Protein AF-A0A8K0IJL5-F1 (afdb_monomer)

Secondary structure (DSSP, 8-state):
-HHHHHHHHHHHHHHHHHHHHHHHHHHHHHHHHHHHHHHHHSSPPPHHHHHHHHHH---HHHHHTGGGTS-HHHHHHHHHHHHHHHHHHHHHHHHHHHHHHHHHHHHHHHHTS----S-HHHHHHHHHHHHHHHHHHHHHHHHHHHHHHHHHHHHHHHHHHHHHHHHHHHHHHHHHHHHHHSS-----------------

InterPro domains:
  IPR000727 Target SNARE coiled-coil homology domain [PF05739] (116-166)
  IPR000727 Target SNARE coiled-coil homology domain [PS50192] (79-141)
  IPR000727 Target SNARE coiled-coil homology domain [SM00397] (74-141)
  IPR006011 Syntaxin, N-terminal domain [PF00804] (2-67)
  IPR010989 SNARE [SSF47661] (4-134)
  IPR045242 Syntaxin [PTHR19957] (6-164)

Mean predicted aligned error: 18.74 Å

Structure (mmCIF, N/CA/C/O backbone):
data_AF-A0A8K0IJL5-F1
#
_entry.id   AF-A0A8K0IJL5-F1
#
loop_
_atom_site.group_PDB
_atom_site.id
_atom_site.type_symbol
_atom_site.label_atom_id
_atom_site.label_alt_id
_atom_site.label_comp_id
_atom_site.label_asym_id
_atom_site.label_entity_id
_atom_site.label_seq_id
_atom_site.pdbx_PDB_ins_code
_atom_site.Cartn_x
_atom_site.Cartn_y
_atom_site.Cartn_z
_atom_site.occupancy
_atom_site.B_iso_or_equiv
_atom_site.auth_seq_id
_atom_site.auth_comp_id
_atom_site.auth_asym_id
_atom_site.auth_atom_id
_atom_site.pdbx_PDB_model_num
ATOM 1 N N . MET A 1 1 ? 4.686 -2.066 -27.984 1.00 53.41 1 MET A N 1
ATOM 2 C CA . MET A 1 1 ? 4.731 -3.192 -27.023 1.00 53.41 1 MET A CA 1
ATOM 3 C C . MET A 1 1 ? 5.593 -2.875 -25.797 1.00 53.41 1 MET A C 1
ATOM 5 O O . MET A 1 1 ? 5.196 -3.249 -24.709 1.00 53.41 1 MET A O 1
ATOM 9 N N . ALA A 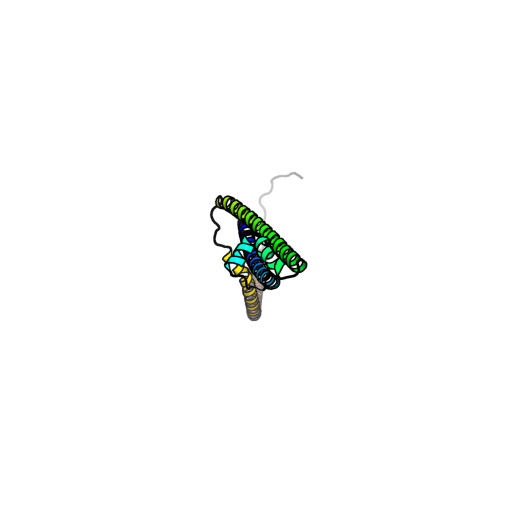1 2 ? 6.671 -2.084 -25.909 1.00 56.62 2 ALA A N 1
ATOM 10 C CA . ALA A 1 2 ? 7.450 -1.631 -24.741 1.00 56.62 2 ALA A CA 1
ATOM 11 C C . ALA A 1 2 ? 6.663 -0.759 -23.728 1.00 56.62 2 ALA A C 1
ATOM 13 O O . ALA A 1 2 ? 6.835 -0.903 -22.521 1.00 56.62 2 ALA A O 1
ATOM 14 N N . MET A 1 3 ? 5.748 0.100 -24.203 1.00 56.50 3 MET A N 1
ATOM 15 C CA . MET A 1 3 ? 4.944 0.991 -23.342 1.00 56.50 3 MET A CA 1
ATOM 16 C C . MET A 1 3 ? 4.083 0.233 -22.310 1.00 56.50 3 MET A C 1
ATOM 18 O O . MET A 1 3 ? 3.957 0.676 -21.174 1.00 56.50 3 MET A O 1
ATOM 22 N N . THR A 1 4 ? 3.515 -0.927 -22.665 1.00 71.38 4 THR A N 1
ATOM 23 C CA . THR A 1 4 ? 2.626 -1.698 -21.772 1.00 71.38 4 THR A CA 1
ATOM 24 C C . THR A 1 4 ? 3.394 -2.443 -20.677 1.00 71.38 4 THR A C 1
ATOM 26 O O . THR A 1 4 ? 2.886 -2.598 -19.570 1.00 71.38 4 THR A O 1
ATOM 29 N N . LEU A 1 5 ? 4.638 -2.850 -20.947 1.00 72.62 5 LEU A N 1
ATOM 30 C CA . LEU A 1 5 ? 5.507 -3.533 -19.980 1.00 72.62 5 LEU A CA 1
ATOM 31 C C . LEU A 1 5 ? 6.081 -2.575 -18.930 1.00 72.62 5 LEU A C 1
ATOM 33 O O . LEU A 1 5 ? 6.117 -2.906 -17.741 1.00 72.62 5 LEU A O 1
ATOM 37 N N . ALA A 1 6 ? 6.467 -1.366 -19.349 1.00 77.44 6 ALA A N 1
ATOM 38 C CA . ALA A 1 6 ? 6.895 -0.312 -18.430 1.00 77.44 6 ALA A CA 1
ATOM 39 C C . ALA A 1 6 ? 5.768 0.056 -17.448 1.00 77.44 6 ALA A C 1
ATOM 41 O O . ALA A 1 6 ? 5.995 0.127 -16.240 1.00 77.44 6 ALA A O 1
ATOM 42 N N . LEU A 1 7 ? 4.537 0.197 -17.955 1.00 79.38 7 LEU A N 1
ATOM 43 C CA . LEU A 1 7 ? 3.348 0.444 -17.135 1.00 79.38 7 LEU A CA 1
ATOM 44 C C . LEU A 1 7 ? 3.048 -0.718 -16.179 1.00 79.38 7 LEU A C 1
ATOM 46 O O . LEU A 1 7 ? 2.824 -0.469 -14.999 1.00 79.38 7 LEU A O 1
ATOM 50 N N . LYS A 1 8 ? 3.117 -1.977 -16.640 1.00 79.12 8 LYS A N 1
ATOM 51 C CA . LYS A 1 8 ? 2.931 -3.168 -15.786 1.00 79.12 8 LYS A CA 1
ATOM 52 C C . LYS A 1 8 ? 3.930 -3.200 -14.629 1.00 79.12 8 LYS A C 1
ATOM 54 O O . LYS A 1 8 ? 3.562 -3.492 -13.495 1.00 79.12 8 LYS A O 1
ATOM 59 N N . THR A 1 9 ? 5.190 -2.878 -14.906 1.00 79.62 9 THR A N 1
ATOM 60 C CA . THR A 1 9 ? 6.250 -2.895 -13.889 1.00 79.62 9 THR A CA 1
ATOM 61 C C . THR A 1 9 ? 6.079 -1.768 -12.884 1.00 79.62 9 THR A C 1
ATOM 63 O O . THR A 1 9 ? 6.191 -2.002 -11.685 1.00 79.62 9 THR A O 1
ATOM 66 N N . LYS A 1 10 ? 5.718 -0.568 -13.352 1.00 84.75 10 LYS A N 1
ATOM 67 C CA . LYS A 1 10 ? 5.382 0.552 -12.469 1.00 84.75 10 LYS A CA 1
ATOM 68 C C . LYS A 1 10 ? 4.155 0.250 -11.616 1.00 84.75 10 LYS A C 1
ATOM 70 O O . LYS A 1 10 ? 4.188 0.500 -10.419 1.00 84.75 10 LYS A O 1
ATOM 75 N N . LEU A 1 11 ? 3.108 -0.342 -12.186 1.00 84.62 11 LEU A N 1
ATOM 76 C CA . LEU A 1 11 ? 1.932 -0.771 -11.430 1.00 84.62 11 LEU A CA 1
ATOM 77 C C . LEU A 1 11 ? 2.303 -1.810 -10.362 1.00 84.62 11 LEU A C 1
ATOM 79 O O . LEU A 1 11 ? 1.905 -1.656 -9.212 1.00 84.62 11 LEU A O 1
ATOM 83 N N . LYS A 1 12 ? 3.127 -2.810 -10.707 1.00 83.19 12 LYS A N 1
ATOM 84 C CA . LYS A 1 12 ? 3.645 -3.808 -9.757 1.00 83.19 12 LYS A CA 1
ATOM 85 C C . LYS A 1 12 ? 4.430 -3.160 -8.612 1.00 83.19 12 LYS A C 1
ATOM 87 O O . LYS A 1 12 ? 4.225 -3.513 -7.456 1.00 83.19 12 LYS A O 1
ATOM 92 N N . GLU A 1 13 ? 5.301 -2.204 -8.922 1.00 84.56 13 GLU A N 1
ATOM 93 C CA . GLU A 1 13 ? 6.076 -1.450 -7.930 1.00 84.56 13 GLU A CA 1
ATOM 94 C C . GLU A 1 13 ? 5.154 -0.677 -6.972 1.00 84.56 13 GLU A C 1
ATOM 96 O O . GLU A 1 13 ? 5.313 -0.760 -5.755 1.00 84.56 13 GLU A O 1
ATOM 101 N N . ARG A 1 14 ? 4.136 0.017 -7.501 1.00 86.12 14 ARG A N 1
ATOM 102 C CA . ARG A 1 14 ? 3.160 0.759 -6.683 1.00 86.12 14 ARG A CA 1
ATOM 103 C C . ARG A 1 14 ? 2.291 -0.163 -5.835 1.00 86.12 14 ARG A C 1
ATOM 105 O O . ARG A 1 14 ? 2.028 0.161 -4.682 1.00 86.12 14 ARG A O 1
ATOM 112 N N . MET A 1 15 ? 1.905 -1.318 -6.369 1.00 85.25 15 MET A N 1
ATOM 113 C CA . MET A 1 15 ? 1.171 -2.342 -5.629 1.00 85.25 15 MET A CA 1
ATOM 114 C C . MET A 1 15 ? 1.997 -2.880 -4.457 1.00 85.25 15 MET A C 1
ATOM 116 O O . MET A 1 15 ? 1.496 -2.965 -3.341 1.00 85.25 15 MET A O 1
ATOM 120 N N . SER A 1 16 ? 3.284 -3.161 -4.682 1.00 84.31 16 SER A N 1
ATOM 121 C CA . SER A 1 16 ? 4.203 -3.576 -3.618 1.00 84.31 16 SER A CA 1
ATOM 122 C C . SER A 1 16 ? 4.346 -2.500 -2.538 1.00 84.31 16 SER A C 1
ATOM 124 O O . SER A 1 16 ? 4.287 -2.822 -1.358 1.00 84.31 16 SER A O 1
ATOM 126 N N . GLN A 1 17 ? 4.483 -1.224 -2.921 1.00 87.88 17 GLN A N 1
ATOM 127 C CA . GLN A 1 17 ? 4.535 -0.109 -1.965 1.00 87.88 17 GLN A CA 1
ATOM 128 C C . GLN A 1 17 ? 3.249 -0.015 -1.132 1.00 87.88 17 GLN A C 1
ATOM 130 O O . GLN A 1 17 ? 3.315 0.202 0.075 1.00 87.88 17 GLN A O 1
ATOM 135 N N . PHE A 1 18 ? 2.085 -0.206 -1.759 1.00 88.88 18 PHE A N 1
ATOM 136 C CA . PHE A 1 18 ? 0.798 -0.188 -1.066 1.00 88.88 18 PHE A CA 1
ATOM 137 C C . PHE A 1 18 ? 0.650 -1.369 -0.098 1.00 88.88 18 PHE A C 1
ATOM 139 O O . PHE A 1 18 ? 0.159 -1.187 1.011 1.00 88.88 18 PHE A O 1
ATOM 146 N N . GLN A 1 19 ? 1.119 -2.565 -0.474 1.00 86.69 19 GLN A N 1
ATOM 147 C CA . GLN A 1 19 ? 1.145 -3.733 0.415 1.00 86.69 19 GLN A CA 1
ATOM 148 C C . GLN A 1 19 ? 2.019 -3.488 1.650 1.00 86.69 19 GLN A C 1
ATOM 150 O O . GLN A 1 19 ? 1.578 -3.758 2.764 1.00 86.69 19 GLN A O 1
ATOM 155 N N . THR A 1 20 ? 3.215 -2.921 1.475 1.00 89.25 20 THR A N 1
ATOM 156 C CA . THR A 1 20 ? 4.090 -2.555 2.600 1.00 89.25 20 THR A CA 1
ATOM 157 C C . THR A 1 20 ? 3.457 -1.485 3.489 1.00 89.25 20 THR A C 1
ATOM 159 O O . THR A 1 20 ? 3.505 -1.595 4.711 1.00 89.25 20 THR A O 1
ATOM 162 N N . LEU A 1 21 ? 2.819 -0.468 2.898 1.00 88.31 21 LEU A N 1
ATOM 163 C CA . LEU A 1 21 ? 2.104 0.556 3.660 1.00 88.31 21 LEU A CA 1
ATOM 164 C C . LEU A 1 21 ? 0.949 -0.050 4.468 1.00 88.31 21 LEU A C 1
ATOM 166 O O . LEU A 1 21 ? 0.807 0.261 5.646 1.00 88.31 21 LEU A O 1
ATOM 170 N N . ARG A 1 22 ? 0.160 -0.945 3.862 1.00 88.00 22 ARG A N 1
ATOM 171 C CA . ARG A 1 22 ? -0.916 -1.667 4.551 1.00 88.00 22 ARG A CA 1
ATO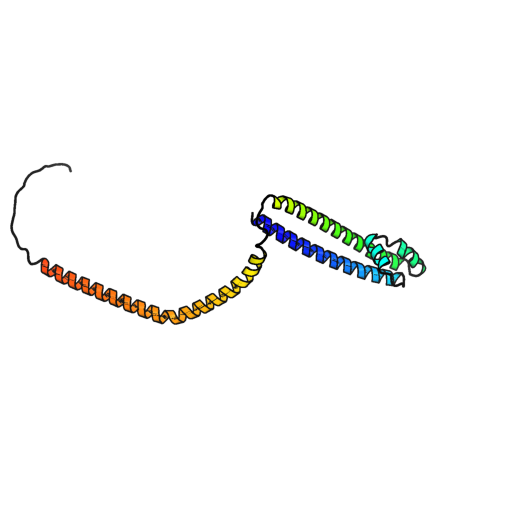M 172 C C . ARG A 1 22 ? -0.377 -2.439 5.755 1.00 88.00 22 ARG A C 1
ATOM 174 O O . ARG A 1 22 ? -0.967 -2.338 6.822 1.00 88.00 22 ARG A O 1
ATOM 181 N N . GLN A 1 23 ? 0.720 -3.182 5.592 1.00 89.00 23 GLN A N 1
ATOM 182 C CA . GLN A 1 23 ? 1.346 -3.923 6.695 1.00 89.00 23 GLN A CA 1
ATOM 183 C C . GLN A 1 23 ? 1.723 -2.984 7.844 1.00 89.00 23 GLN A C 1
ATOM 185 O O . GLN A 1 23 ? 1.306 -3.211 8.970 1.00 89.00 23 GLN A O 1
ATOM 190 N N . SER A 1 24 ? 2.389 -1.867 7.540 1.00 91.06 24 SER A N 1
ATOM 191 C CA . SER A 1 24 ? 2.748 -0.870 8.555 1.00 91.06 24 SER A CA 1
ATOM 192 C C . SER A 1 24 ? 1.532 -0.275 9.275 1.00 91.06 24 SER A C 1
ATOM 194 O O . SER A 1 24 ? 1.599 -0.045 10.477 1.00 91.06 24 SER A O 1
ATOM 196 N N . ILE A 1 25 ? 0.434 -0.007 8.561 1.00 88.62 25 ILE A N 1
ATOM 197 C CA . ILE A 1 25 ? -0.807 0.511 9.162 1.00 88.62 25 ILE A CA 1
ATOM 198 C C . ILE A 1 25 ? -1.467 -0.554 10.042 1.00 88.62 25 ILE A C 1
ATOM 200 O O . ILE A 1 25 ? -1.996 -0.233 11.103 1.00 88.62 25 ILE A O 1
ATOM 204 N N . GLN A 1 26 ? -1.437 -1.815 9.615 1.00 87.56 26 GLN A N 1
ATOM 205 C CA . GLN A 1 26 ? -1.985 -2.934 10.374 1.00 87.56 26 GLN A CA 1
ATOM 206 C C . GLN A 1 26 ? -1.194 -3.166 11.673 1.00 87.56 26 GLN A C 1
ATOM 208 O O . GLN A 1 26 ? -1.803 -3.391 12.718 1.00 87.56 26 GLN A O 1
ATOM 213 N N . ASP A 1 27 ? 0.132 -3.018 11.631 1.00 88.69 27 ASP A N 1
ATOM 214 C CA . ASP A 1 27 ? 0.999 -3.078 12.813 1.00 88.69 27 ASP A CA 1
ATOM 215 C C . ASP A 1 27 ? 0.734 -1.904 13.776 1.00 88.69 27 ASP A C 1
ATOM 217 O O . ASP A 1 27 ? 0.587 -2.111 14.981 1.00 88.69 27 ASP A O 1
ATOM 221 N N . GLU A 1 28 ? 0.597 -0.674 13.260 1.00 88.81 28 GLU A N 1
ATOM 222 C CA . GLU A 1 28 ? 0.241 0.502 14.073 1.00 88.81 28 GLU A CA 1
ATOM 223 C C . GLU A 1 28 ? -1.142 0.329 14.721 1.00 88.81 28 GLU A C 1
ATOM 225 O O . GLU A 1 28 ? -1.321 0.607 15.908 1.00 88.81 28 GLU A O 1
ATOM 230 N N . TYR A 1 29 ? -2.122 -0.172 13.964 1.00 86.69 29 TYR A N 1
ATOM 231 C CA . TYR A 1 29 ? -3.462 -0.448 14.476 1.00 86.69 29 TYR A CA 1
ATOM 232 C C . TYR A 1 29 ? -3.423 -1.463 15.622 1.00 86.69 29 TYR A C 1
ATOM 234 O O . TYR A 1 29 ? -4.048 -1.239 16.661 1.00 86.69 29 TYR A O 1
ATOM 242 N N . ARG A 1 30 ? -2.631 -2.531 15.478 1.00 90.06 30 ARG A N 1
ATOM 243 C CA . ARG A 1 30 ? -2.427 -3.538 16.524 1.00 90.06 30 ARG A CA 1
ATOM 244 C C . ARG A 1 30 ? -1.902 -2.926 17.821 1.00 90.06 30 ARG A C 1
ATOM 246 O O . ARG A 1 30 ? -2.462 -3.187 18.885 1.00 90.06 30 ARG A O 1
ATOM 253 N N . GLU A 1 31 ? -0.882 -2.074 17.732 1.00 88.75 31 GLU A N 1
ATOM 254 C CA . GLU A 1 31 ? -0.301 -1.394 18.897 1.00 88.75 31 GLU A CA 1
ATOM 255 C C . GLU A 1 31 ? -1.320 -0.474 19.595 1.00 88.75 31 GLU A C 1
ATOM 257 O O . GLU A 1 31 ? -1.405 -0.429 20.828 1.00 88.75 31 GLU A O 1
ATOM 262 N N . VAL A 1 32 ? -2.127 0.254 18.814 1.00 88.31 32 VAL A N 1
ATOM 263 C CA . VAL A 1 32 ? -3.175 1.146 19.335 1.00 88.31 32 VAL A CA 1
ATOM 264 C C . VAL A 1 32 ? -4.250 0.347 20.072 1.00 88.31 32 VAL A C 1
ATOM 266 O O . VAL A 1 32 ? -4.612 0.710 21.196 1.00 88.31 32 VAL A O 1
ATOM 269 N N . VAL A 1 33 ? -4.727 -0.754 19.482 1.00 87.25 33 VAL A N 1
ATOM 270 C CA . VAL A 1 33 ? -5.726 -1.640 20.098 1.00 87.25 33 VAL A CA 1
ATOM 271 C C . VAL A 1 33 ? -5.197 -2.205 21.412 1.00 87.25 33 VAL A C 1
ATOM 273 O O . VAL A 1 33 ? -5.868 -2.075 22.436 1.00 87.25 33 VAL A O 1
ATOM 276 N N . GLU A 1 34 ? -3.981 -2.754 21.425 1.00 88.06 34 GLU A N 1
ATOM 277 C CA . GLU A 1 34 ? -3.367 -3.307 22.638 1.00 88.06 34 GLU A CA 1
ATOM 278 C C . GLU A 1 34 ? -3.299 -2.262 23.761 1.00 88.06 34 GLU A C 1
ATOM 280 O O . GLU A 1 34 ? -3.745 -2.505 24.890 1.00 88.06 34 GLU A O 1
ATOM 285 N N . ARG A 1 35 ? -2.809 -1.056 23.443 1.00 86.69 35 ARG A N 1
ATOM 286 C CA . ARG A 1 35 ? -2.675 0.039 24.411 1.00 86.69 35 ARG A CA 1
ATOM 287 C C . ARG A 1 35 ? -4.030 0.482 24.965 1.00 86.69 35 ARG A C 1
ATOM 289 O O . ARG A 1 35 ? -4.152 0.714 26.173 1.00 86.69 35 ARG A O 1
ATOM 296 N N . ARG A 1 36 ? -5.050 0.618 24.114 1.00 83.56 36 ARG A N 1
ATOM 297 C CA . ARG A 1 36 ? -6.394 1.067 24.518 1.00 83.56 36 ARG A CA 1
ATOM 298 C C . ARG A 1 36 ? -7.130 0.017 25.336 1.00 83.56 36 ARG A C 1
ATOM 300 O O . ARG A 1 36 ? -7.690 0.357 26.378 1.00 83.56 36 ARG A O 1
ATOM 307 N N . VAL A 1 37 ? -7.058 -1.246 24.925 1.00 82.94 37 VAL A N 1
ATOM 308 C CA . VAL A 1 37 ? -7.640 -2.365 25.674 1.00 82.94 37 VAL A CA 1
ATOM 309 C C . VAL A 1 37 ? -7.007 -2.457 27.060 1.00 82.94 37 VAL A C 1
ATOM 311 O O . VAL A 1 37 ? -7.736 -2.522 28.047 1.00 82.94 37 VAL A O 1
ATOM 314 N N . PHE A 1 38 ? -5.679 -2.369 27.173 1.00 84.88 38 PHE A N 1
ATOM 315 C CA . PHE A 1 38 ? -5.009 -2.382 28.476 1.00 84.88 38 PHE A CA 1
ATOM 316 C C . PHE A 1 38 ? -5.420 -1.197 29.362 1.00 84.88 38 PHE A C 1
ATOM 318 O O . PHE A 1 38 ? -5.719 -1.382 30.539 1.00 84.88 38 PHE A O 1
ATOM 325 N N . THR A 1 39 ? -5.486 0.012 28.797 1.00 83.06 39 THR A N 1
ATOM 326 C CA . THR A 1 39 ? -5.838 1.232 29.548 1.00 83.06 39 THR A CA 1
ATOM 327 C C . THR A 1 39 ? -7.255 1.171 30.120 1.00 83.06 39 THR A C 1
ATOM 329 O O . THR A 1 39 ? -7.494 1.662 31.218 1.00 83.06 39 THR A O 1
ATOM 332 N N . VAL A 1 40 ? -8.196 0.575 29.385 1.00 79.31 40 VAL A N 1
ATOM 333 C CA . VAL A 1 40 ? -9.617 0.554 29.757 1.00 79.31 40 VAL A CA 1
ATOM 334 C C . VAL A 1 40 ? -10.004 -0.677 30.576 1.00 79.31 40 VAL A C 1
ATOM 336 O O . VAL A 1 40 ? -10.850 -0.594 31.462 1.00 79.31 40 VAL A O 1
ATOM 339 N N . THR A 1 41 ? -9.418 -1.837 30.288 1.00 77.12 41 THR A N 1
ATOM 340 C CA . THR A 1 41 ? -9.747 -3.085 30.997 1.00 77.12 41 THR A CA 1
ATOM 341 C C . THR A 1 41 ? -8.847 -3.314 32.211 1.00 77.12 41 THR A C 1
ATOM 343 O O . THR A 1 41 ? -9.226 -4.040 33.126 1.00 77.12 41 THR A O 1
ATOM 346 N N . GLY A 1 42 ? -7.650 -2.716 32.231 1.00 75.88 42 GLY A N 1
ATOM 347 C CA . GLY A 1 42 ? -6.604 -2.992 33.219 1.00 75.88 42 GLY A CA 1
ATOM 348 C C . GLY A 1 42 ? -5.961 -4.378 33.075 1.00 75.88 42 GLY A C 1
ATOM 349 O O . GLY A 1 42 ? -5.085 -4.732 33.864 1.00 75.88 42 GLY A O 1
ATOM 350 N N . ILE A 1 43 ? -6.377 -5.169 32.081 1.00 77.62 43 ILE A N 1
ATOM 351 C CA . ILE A 1 43 ? -5.882 -6.518 31.815 1.00 77.62 43 ILE A CA 1
ATOM 352 C C . ILE A 1 43 ? -5.045 -6.461 30.545 1.00 77.62 43 ILE A C 1
ATOM 354 O O . ILE A 1 43 ? -5.418 -5.815 29.567 1.00 77.62 43 ILE A O 1
ATOM 358 N N . ARG A 1 44 ? -3.892 -7.135 30.550 1.00 79.88 44 ARG A N 1
ATOM 359 C CA . ARG A 1 44 ? -3.126 -7.312 29.318 1.00 79.88 44 ARG A CA 1
ATOM 360 C C . ARG A 1 44 ? -3.887 -8.267 28.396 1.00 79.88 44 ARG A C 1
ATOM 362 O O . ARG A 1 44 ? -4.072 -9.417 28.798 1.00 79.88 44 ARG A O 1
ATOM 369 N N . PRO A 1 45 ? -4.336 -7.813 27.213 1.00 79.38 45 PRO A N 1
ATOM 370 C CA . PRO A 1 45 ? -5.021 -8.690 26.279 1.00 79.38 45 PRO A CA 1
ATOM 371 C C . PRO A 1 45 ? -4.063 -9.773 25.776 1.00 79.38 45 PRO A C 1
ATOM 373 O O . PRO A 1 45 ? -2.869 -9.526 25.599 1.00 79.38 45 PRO A O 1
ATOM 376 N N . ASP A 1 46 ? -4.594 -10.979 25.588 1.00 85.56 46 ASP A N 1
ATOM 377 C CA . ASP A 1 46 ? -3.870 -12.056 24.916 1.00 85.56 46 ASP A CA 1
ATOM 378 C C . ASP A 1 46 ? -3.824 -11.803 23.403 1.00 85.56 46 ASP A C 1
ATOM 380 O O . ASP A 1 46 ? -4.684 -11.115 22.848 1.00 85.56 46 ASP A O 1
ATOM 384 N N . GLU A 1 47 ? -2.851 -12.405 22.728 1.00 84.19 47 GLU A N 1
ATOM 385 C CA . GLU A 1 47 ? -2.623 -12.228 21.292 1.00 84.19 47 GLU A CA 1
ATOM 386 C C . GLU A 1 47 ? -3.872 -12.597 20.476 1.00 84.19 47 GLU A C 1
ATOM 388 O O . GLU A 1 47 ? -4.298 -11.848 19.601 1.00 84.19 47 GLU A O 1
ATOM 393 N N . GLN A 1 48 ? -4.541 -13.691 20.858 1.00 84.00 48 GLN A N 1
ATOM 394 C CA . GLN A 1 48 ? -5.775 -14.158 20.219 1.00 84.00 48 GLN A CA 1
ATOM 395 C C . GLN A 1 48 ? -6.932 -13.164 20.362 1.00 84.00 48 GLN A C 1
ATOM 397 O O . GLN A 1 48 ? -7.779 -13.053 19.479 1.00 84.00 48 GLN A O 1
ATOM 402 N N . MET A 1 49 ? -6.985 -12.446 21.483 1.00 81.19 49 MET A N 1
ATOM 403 C CA . MET A 1 49 ? -8.025 -11.457 21.747 1.00 81.19 49 MET A CA 1
ATOM 404 C C . MET A 1 49 ? -7.812 -10.201 20.899 1.00 81.19 49 MET A C 1
ATOM 406 O O . MET A 1 49 ? -8.778 -9.635 20.391 1.00 81.19 49 MET A O 1
ATOM 410 N N . ILE A 1 50 ? -6.554 -9.788 20.714 1.00 84.81 50 ILE A N 1
ATOM 411 C CA . ILE A 1 50 ? -6.186 -8.685 19.818 1.00 84.81 50 ILE A CA 1
ATOM 412 C C . ILE A 1 50 ? -6.547 -9.044 18.374 1.00 84.81 50 ILE A C 1
ATOM 414 O O . ILE A 1 50 ? -7.199 -8.251 17.699 1.00 84.81 50 ILE A O 1
ATOM 418 N N . ASP A 1 51 ? -6.194 -10.246 17.921 1.00 85.56 51 ASP A N 1
ATOM 419 C CA . ASP A 1 51 ? -6.479 -10.682 16.552 1.00 85.56 51 ASP A CA 1
ATOM 420 C C . ASP A 1 51 ? -7.991 -10.738 16.287 1.00 85.56 51 ASP A C 1
ATOM 422 O O . ASP A 1 51 ? -8.464 -10.205 15.285 1.00 85.56 51 ASP A O 1
ATOM 426 N N . GLN A 1 52 ? -8.781 -11.260 17.232 1.00 83.75 52 GLN A N 1
ATOM 427 C CA . GLN A 1 52 ? -10.244 -11.253 17.127 1.00 83.75 52 GLN A CA 1
ATOM 428 C C . GLN A 1 52 ? -10.828 -9.837 17.059 1.00 83.75 52 GLN A C 1
ATOM 430 O O . GLN A 1 52 ? -11.765 -9.601 16.294 1.00 83.75 52 GLN A O 1
ATOM 435 N N . LEU A 1 53 ? -10.295 -8.887 17.835 1.00 82.88 53 LEU A N 1
ATOM 436 C CA . LEU A 1 53 ? -10.717 -7.483 17.793 1.00 82.88 53 LEU A CA 1
ATOM 437 C C . LEU A 1 53 ? -10.400 -6.833 16.443 1.00 82.88 53 LEU A C 1
ATOM 439 O O . LEU A 1 53 ? -11.218 -6.081 15.913 1.00 82.88 53 LEU A O 1
ATOM 443 N N . ILE A 1 54 ? -9.231 -7.139 15.881 1.00 85.75 54 ILE A N 1
ATOM 444 C CA . ILE A 1 54 ? -8.789 -6.625 14.583 1.00 85.75 54 ILE A CA 1
ATOM 445 C C . ILE A 1 54 ? -9.627 -7.216 13.445 1.00 85.75 54 ILE A C 1
ATOM 447 O O . ILE A 1 54 ? -10.025 -6.469 12.556 1.00 85.75 54 ILE A O 1
ATOM 451 N N . GLU A 1 55 ? -9.918 -8.519 13.480 1.00 83.62 55 GLU A N 1
ATOM 452 C CA . GLU A 1 55 ? -10.671 -9.225 12.434 1.00 83.62 55 GLU A CA 1
ATOM 453 C C . GLU A 1 55 ? -12.167 -8.912 12.460 1.00 83.62 55 GLU A C 1
ATOM 455 O O . GLU A 1 55 ? -12.778 -8.677 11.419 1.00 83.62 55 GLU A O 1
ATOM 460 N N . THR A 1 56 ? -12.785 -8.945 13.642 1.00 80.44 56 THR A N 1
ATOM 461 C CA . THR A 1 56 ? -14.243 -8.809 13.750 1.00 80.44 56 THR A CA 1
ATOM 462 C C . THR A 1 56 ? -14.705 -7.364 13.851 1.00 80.44 56 THR A C 1
ATOM 464 O O . THR A 1 56 ? -15.885 -7.104 13.613 1.00 80.44 56 THR A O 1
ATOM 467 N N . GLY A 1 57 ? -13.830 -6.450 14.288 1.00 72.25 57 GLY A N 1
ATOM 468 C CA . GLY A 1 57 ? -14.181 -5.066 14.612 1.00 72.25 57 GLY A CA 1
ATOM 469 C C . GLY A 1 57 ? -15.163 -4.927 15.782 1.00 72.25 57 GLY A C 1
ATOM 470 O O . GLY A 1 57 ? -15.507 -3.818 16.175 1.00 72.25 57 GLY A O 1
ATOM 471 N N . LYS A 1 58 ? -15.630 -6.037 16.374 1.00 70.88 58 LYS A N 1
ATOM 472 C CA . LYS A 1 58 ? -16.654 -6.050 17.425 1.00 70.88 58 LYS A CA 1
ATOM 473 C C . LYS A 1 58 ? -16.011 -5.879 18.788 1.00 70.88 58 LYS A C 1
ATOM 475 O O . LYS A 1 58 ? -15.924 -6.806 19.591 1.00 70.88 58 LYS A O 1
ATOM 480 N N . SER A 1 59 ? -15.577 -4.657 19.040 1.00 70.06 59 SER A N 1
ATOM 481 C CA . SER A 1 59 ? -14.990 -4.250 20.308 1.00 70.06 59 SER A CA 1
ATOM 482 C C . SER A 1 59 ? -16.040 -4.141 21.427 1.00 70.06 59 SER A C 1
ATOM 484 O O . SER A 1 59 ? -15.742 -4.463 22.571 1.00 70.06 59 SER A O 1
ATOM 486 N N . GLU A 1 60 ? -17.304 -3.843 21.115 1.00 68.44 60 GLU A N 1
ATOM 487 C CA . GLU A 1 60 ? -18.385 -3.659 22.102 1.00 68.44 60 GLU A CA 1
ATOM 488 C C . GLU A 1 60 ? -18.434 -4.736 23.203 1.00 68.44 60 GLU A C 1
ATOM 490 O O . GLU A 1 60 ? -18.333 -4.401 24.380 1.00 68.44 60 GLU A O 1
ATOM 495 N N . GLN A 1 61 ? -18.472 -6.028 22.850 1.00 68.81 61 GLN A N 1
ATOM 496 C CA . GLN A 1 61 ? -18.633 -7.129 23.820 1.00 68.81 61 GLN A CA 1
ATOM 497 C C . GLN A 1 61 ? -17.474 -7.251 24.820 1.00 68.81 61 GLN A C 1
ATOM 499 O O . GLN A 1 61 ? -17.663 -7.662 25.965 1.00 68.81 61 GLN A O 1
ATOM 504 N N . ILE A 1 62 ? -16.262 -6.902 24.390 1.00 70.00 62 ILE A N 1
ATOM 505 C CA . ILE A 1 62 ? -15.061 -6.958 25.225 1.00 70.00 62 ILE A CA 1
ATOM 506 C C . ILE A 1 62 ? -15.053 -5.796 26.217 1.00 70.00 62 ILE A C 1
ATOM 508 O O . ILE A 1 62 ? -14.712 -5.968 27.390 1.00 70.00 62 ILE A O 1
ATOM 512 N N . PHE A 1 63 ? -15.465 -4.621 25.753 1.00 74.69 63 PHE A N 1
ATOM 513 C CA . PHE A 1 63 ? -15.464 -3.408 26.553 1.00 74.69 63 PHE A CA 1
ATOM 514 C C . PHE A 1 63 ? -16.709 -3.284 27.448 1.00 74.69 63 PHE A C 1
ATOM 516 O O . PHE A 1 63 ? -16.609 -2.639 28.489 1.00 74.69 63 PHE A O 1
ATOM 523 N N . GLU A 1 64 ? -17.831 -3.959 27.148 1.00 70.69 64 GLU A N 1
ATOM 524 C CA . GLU A 1 64 ? -19.012 -4.019 28.034 1.00 70.69 64 GLU A CA 1
ATOM 525 C C . GLU A 1 64 ? -18.659 -4.525 29.440 1.00 70.69 64 GLU A C 1
ATOM 527 O O . GLU A 1 64 ? -19.115 -3.972 30.443 1.00 70.69 64 GLU A O 1
ATOM 532 N N . ASN A 1 65 ? -17.772 -5.520 29.531 1.00 65.88 65 ASN A N 1
ATOM 533 C CA . ASN A 1 65 ? -17.303 -6.055 30.811 1.00 65.88 65 ASN A CA 1
ATOM 534 C C . ASN A 1 65 ? -16.412 -5.058 31.580 1.00 65.88 65 ASN A C 1
ATOM 536 O O . ASN A 1 65 ? -16.352 -5.100 32.809 1.00 65.88 65 ASN A O 1
ATOM 540 N N . ALA A 1 66 ? -15.753 -4.128 30.881 1.00 66.44 66 ALA A N 1
ATOM 541 C CA . ALA A 1 66 ? -14.877 -3.115 31.474 1.00 66.44 66 ALA A CA 1
ATOM 542 C C . ALA A 1 66 ? -15.630 -1.869 31.980 1.00 66.44 66 ALA A C 1
ATOM 544 O O . ALA A 1 66 ? -15.115 -1.153 32.844 1.00 66.44 66 ALA A O 1
ATOM 545 N N . ILE A 1 67 ? -16.870 -1.646 31.514 1.00 66.19 67 ILE A N 1
ATOM 546 C CA . ILE A 1 67 ? -17.755 -0.544 31.950 1.00 66.19 67 ILE A CA 1
ATOM 547 C C . ILE A 1 67 ? -18.055 -0.592 33.454 1.00 66.19 67 ILE A C 1
ATOM 549 O O . ILE A 1 67 ? -18.357 0.439 34.051 1.00 66.19 67 ILE A O 1
ATOM 553 N N . GLN A 1 68 ? -17.920 -1.754 34.098 1.00 65.94 68 GLN A N 1
ATOM 554 C CA . GLN A 1 68 ? -18.129 -1.875 35.542 1.00 65.94 68 GLN A CA 1
ATOM 555 C C . GLN A 1 68 ? -16.975 -1.299 36.384 1.00 65.94 68 GLN A C 1
ATOM 557 O O . GLN A 1 68 ? -17.200 -0.939 37.538 1.00 65.94 68 GLN A O 1
ATOM 562 N N . GLY A 1 69 ? -15.757 -1.207 35.832 1.00 62.94 69 GLY A N 1
ATOM 563 C CA . GLY A 1 69 ? -14.553 -0.789 36.565 1.00 62.94 69 GLY A CA 1
ATOM 564 C C . GLY A 1 69 ? -14.030 0.608 36.215 1.00 62.94 69 GLY A C 1
ATOM 565 O O . GLY A 1 69 ? -13.485 1.284 37.087 1.00 62.94 69 GLY A O 1
ATOM 566 N N . HIS A 1 70 ? -14.213 1.060 34.970 1.00 62.78 70 HIS A N 1
ATOM 567 C CA . HIS A 1 70 ? -13.714 2.349 34.474 1.00 62.78 70 HIS A CA 1
ATOM 568 C C . HIS A 1 70 ? -14.860 3.245 33.984 1.00 62.78 70 HIS A C 1
ATOM 570 O O . HIS A 1 70 ? -15.887 2.777 33.497 1.00 62.78 70 HIS A O 1
ATOM 576 N N . GLY A 1 71 ? -14.703 4.564 34.136 1.00 72.00 71 GLY A N 1
ATOM 577 C CA . GLY A 1 71 ? -15.743 5.537 33.799 1.00 72.00 71 GLY A CA 1
ATOM 578 C C . GLY A 1 71 ? -16.195 5.437 32.337 1.00 72.00 71 GLY A C 1
ATOM 579 O O . GLY A 1 71 ? -15.372 5.452 31.424 1.00 72.00 71 GLY A O 1
ATOM 580 N N . ARG A 1 72 ? -17.518 5.404 32.120 1.00 77.12 72 ARG A N 1
ATOM 581 C CA . ARG A 1 72 ? -18.173 5.145 30.821 1.00 77.12 72 ARG A CA 1
ATOM 582 C C . ARG A 1 72 ? -17.645 5.992 29.651 1.00 77.12 72 ARG A C 1
ATOM 584 O O . ARG A 1 72 ? -17.632 5.508 28.529 1.00 77.12 72 ARG A O 1
ATOM 591 N N . GLY A 1 73 ? -17.202 7.227 29.903 1.00 79.69 73 GLY A N 1
ATOM 592 C CA . GLY A 1 73 ? -16.672 8.127 28.869 1.00 79.69 73 GLY A CA 1
ATOM 593 C C . GLY A 1 73 ? -15.374 7.633 28.221 1.00 79.69 73 GLY A C 1
ATOM 594 O O . GLY A 1 73 ? -15.309 7.532 27.005 1.00 79.69 73 GLY A O 1
ATOM 595 N N . GLN A 1 74 ? -14.381 7.222 29.020 1.00 77.94 74 GLN A N 1
ATOM 596 C CA . GLN A 1 74 ? -13.078 6.773 28.495 1.00 77.94 74 GLN A CA 1
ATOM 597 C C . GLN A 1 74 ? -13.193 5.509 27.634 1.00 77.94 74 GLN A C 1
ATOM 599 O O . GLN A 1 74 ? -12.410 5.300 26.712 1.00 77.94 74 GLN A O 1
ATOM 604 N N . ILE A 1 75 ? -14.181 4.668 27.941 1.00 81.38 75 ILE A N 1
ATOM 605 C CA . ILE A 1 75 ? -14.454 3.424 27.220 1.00 81.38 75 ILE A CA 1
ATOM 606 C C . ILE A 1 75 ? -15.073 3.714 25.859 1.00 81.38 75 ILE A C 1
ATOM 608 O O . ILE A 1 75 ? -14.645 3.148 24.861 1.00 81.38 75 ILE A O 1
ATOM 612 N N . VAL A 1 76 ? -16.059 4.613 25.823 1.00 83.19 76 VAL A N 1
ATOM 613 C CA . VAL A 1 76 ? -16.714 5.028 24.578 1.00 83.19 76 VAL A CA 1
ATOM 614 C C . VAL A 1 76 ? -15.714 5.709 23.646 1.00 83.19 76 VAL A C 1
ATOM 616 O O . VAL A 1 76 ? -15.710 5.408 22.457 1.00 83.19 76 VAL A O 1
ATOM 619 N N . ASP A 1 77 ? -14.824 6.547 24.181 1.00 86.12 77 ASP A N 1
ATOM 620 C CA . ASP A 1 77 ? -13.779 7.200 23.388 1.00 86.12 77 ASP A CA 1
ATOM 621 C C . ASP A 1 77 ? -12.793 6.178 22.795 1.00 86.12 77 ASP A C 1
ATOM 623 O O . ASP A 1 77 ? -12.472 6.234 21.609 1.00 86.12 77 ASP A O 1
ATOM 627 N N . ALA A 1 78 ? -12.348 5.200 23.595 1.00 83.50 78 ALA A N 1
ATOM 628 C CA . ALA A 1 78 ? -11.458 4.137 23.127 1.00 83.50 78 ALA A CA 1
ATOM 629 C C . ALA A 1 78 ? -12.123 3.233 22.075 1.00 83.50 78 ALA A C 1
ATOM 631 O O . ALA A 1 78 ? -11.484 2.860 21.094 1.00 83.50 78 ALA A O 1
ATOM 632 N N . LEU A 1 79 ? -13.402 2.898 22.267 1.00 84.31 79 LEU A N 1
ATOM 633 C CA . LEU A 1 79 ? -14.194 2.136 21.302 1.00 84.31 79 LEU A CA 1
ATOM 634 C C . LEU A 1 79 ? -14.340 2.887 19.978 1.00 84.31 79 LEU A C 1
ATOM 636 O O . LEU A 1 79 ? -14.131 2.293 18.923 1.00 84.31 79 LEU A O 1
ATOM 640 N N . ALA A 1 80 ? -14.655 4.183 20.031 1.00 86.69 80 ALA A N 1
ATOM 641 C CA . ALA A 1 80 ? -14.789 5.016 18.842 1.00 86.69 80 ALA A CA 1
ATOM 642 C C . ALA A 1 80 ? -13.474 5.089 18.048 1.00 86.69 80 ALA A C 1
ATOM 644 O O . ALA A 1 80 ? -13.491 4.918 16.832 1.00 86.69 80 ALA A O 1
ATOM 645 N N . GLU A 1 81 ? -12.337 5.261 18.729 1.00 85.75 81 GLU A N 1
ATOM 646 C CA . GLU A 1 81 ? -11.017 5.282 18.086 1.00 85.75 81 GLU A CA 1
ATOM 647 C C . GLU A 1 81 ? -10.668 3.935 17.431 1.00 85.75 81 GLU A C 1
ATOM 649 O O . GLU A 1 81 ? -10.181 3.903 16.300 1.00 85.75 81 GLU A O 1
ATOM 654 N N . ILE A 1 82 ? -10.935 2.813 18.112 1.00 85.69 82 ILE A N 1
ATOM 655 C CA . ILE A 1 82 ? -10.703 1.471 17.556 1.00 85.69 82 ILE A CA 1
ATOM 656 C C . ILE A 1 82 ? -11.591 1.241 16.327 1.00 85.69 82 ILE A C 1
ATOM 658 O O . ILE A 1 82 ? -11.100 0.757 15.308 1.00 85.69 82 ILE A O 1
ATOM 662 N N . GLN A 1 83 ? -12.870 1.615 16.402 1.00 87.88 83 GLN A N 1
ATOM 663 C CA . GLN A 1 83 ? -13.823 1.448 15.306 1.00 87.88 83 GLN A CA 1
ATOM 664 C C . GLN A 1 83 ? -13.420 2.268 14.074 1.00 87.88 83 GLN A C 1
ATOM 666 O O . GLN A 1 83 ? -13.381 1.735 12.969 1.00 87.88 83 GLN A O 1
ATOM 671 N N . GLU A 1 84 ? -13.054 3.539 14.262 1.00 89.31 84 GLU A N 1
ATOM 672 C CA . GLU A 1 84 ? -12.611 4.416 13.173 1.00 89.31 84 GLU A CA 1
ATOM 673 C C . GLU A 1 84 ? -11.367 3.853 12.467 1.00 89.31 84 GLU A C 1
ATOM 675 O O . GLU A 1 84 ? -11.279 3.845 11.237 1.00 89.31 84 GLU A O 1
ATOM 680 N N . ARG A 1 85 ? -10.407 3.323 13.237 1.00 88.06 85 ARG A N 1
ATOM 681 C CA . ARG A 1 85 ? -9.204 2.692 12.679 1.00 88.06 85 ARG A CA 1
ATOM 682 C C . ARG A 1 85 ? -9.515 1.382 11.958 1.00 88.06 85 ARG A C 1
ATOM 684 O O . ARG A 1 85 ? -8.944 1.143 10.895 1.00 88.06 85 ARG A O 1
ATOM 691 N N . HIS A 1 86 ? -10.419 0.564 12.493 1.00 90.00 86 HIS A N 1
ATOM 692 C CA . HIS A 1 86 ? -10.867 -0.664 11.840 1.00 90.00 86 HIS A CA 1
ATOM 693 C C . HIS A 1 86 ? -11.508 -0.372 10.477 1.00 90.00 86 HIS A C 1
ATOM 695 O O . HIS A 1 86 ? -11.127 -0.977 9.474 1.00 90.00 86 HIS A O 1
ATOM 701 N N . ASP A 1 87 ? -12.409 0.610 10.418 1.00 90.69 87 ASP A N 1
ATOM 702 C CA . ASP A 1 87 ? -13.076 1.012 9.178 1.00 90.69 87 ASP A CA 1
ATOM 703 C C . ASP A 1 87 ? -12.064 1.519 8.133 1.00 90.69 87 ASP A C 1
ATOM 705 O O . ASP A 1 87 ? -12.155 1.174 6.951 1.00 90.69 87 ASP A O 1
ATOM 709 N N . ALA A 1 88 ? -11.041 2.267 8.563 1.00 89.94 88 ALA A N 1
ATOM 710 C CA . ALA A 1 88 ? -9.956 2.711 7.686 1.00 89.94 88 ALA A CA 1
ATOM 711 C C . ALA A 1 88 ? -9.124 1.539 7.129 1.00 89.94 88 ALA A C 1
ATOM 713 O O . ALA A 1 88 ? -8.776 1.531 5.945 1.00 89.94 88 ALA A O 1
ATOM 714 N N . VAL A 1 89 ? -8.817 0.528 7.952 1.00 90.19 89 VAL A N 1
ATOM 715 C CA . VAL A 1 89 ? -8.116 -0.689 7.505 1.00 90.19 89 VAL A CA 1
ATOM 716 C C . VAL A 1 89 ? -8.964 -1.461 6.493 1.00 90.19 89 VAL A C 1
ATOM 718 O O . VAL A 1 89 ? -8.445 -1.841 5.442 1.00 90.19 89 VAL A O 1
ATOM 721 N N . LEU A 1 90 ? -10.265 -1.626 6.745 1.00 91.12 90 LEU A N 1
ATOM 722 C CA . LEU A 1 90 ? -11.188 -2.277 5.810 1.00 91.12 90 LEU A CA 1
ATOM 723 C C . LEU A 1 90 ? -11.265 -1.544 4.466 1.00 91.12 90 LEU A C 1
ATOM 725 O O . LEU A 1 90 ? -11.286 -2.176 3.404 1.00 91.12 90 LEU A O 1
ATOM 729 N N . GLU A 1 91 ? -11.277 -0.208 4.480 1.00 92.12 91 GLU A N 1
ATOM 730 C CA . GLU A 1 91 ? -11.226 0.563 3.241 1.00 92.12 91 GLU A CA 1
ATOM 731 C C . GLU A 1 91 ? -9.923 0.290 2.476 1.00 92.12 91 GLU A C 1
ATOM 733 O O . GLU A 1 91 ? -9.967 0.019 1.273 1.00 92.12 91 GLU A O 1
ATOM 738 N N . LEU A 1 92 ? -8.770 0.302 3.155 1.00 90.94 92 LEU A N 1
ATOM 739 C CA . LEU A 1 92 ? -7.473 0.005 2.538 1.00 90.94 92 LEU A CA 1
ATOM 740 C C . LEU A 1 92 ? -7.420 -1.403 1.940 1.00 90.94 92 LEU A C 1
ATOM 742 O O . LEU A 1 92 ? -6.905 -1.573 0.832 1.00 90.94 92 LEU A O 1
ATOM 746 N N . GLU A 1 93 ? -7.967 -2.405 2.630 1.00 89.12 93 GLU A N 1
ATOM 747 C CA . GLU A 1 93 ? -8.061 -3.773 2.117 1.00 89.12 93 GLU A CA 1
ATOM 748 C C . GLU A 1 93 ? -8.901 -3.847 0.845 1.00 89.12 93 GLU A C 1
ATOM 750 O O . GLU A 1 93 ? -8.485 -4.473 -0.133 1.00 89.12 93 GLU A O 1
ATOM 755 N N . LYS A 1 94 ? -10.037 -3.144 0.813 1.00 92.94 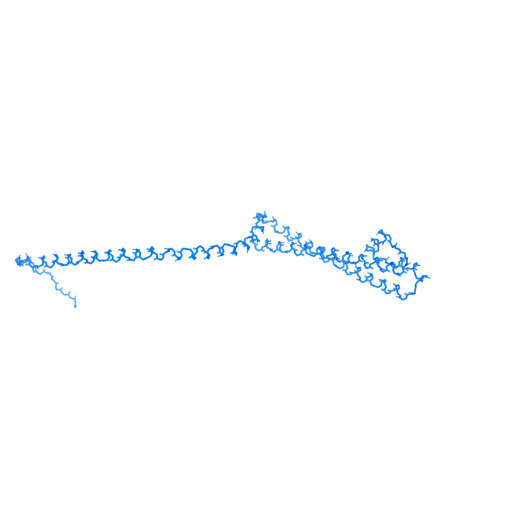94 LYS A N 1
ATOM 756 C CA . LYS A 1 94 ? -10.875 -3.051 -0.384 1.00 92.94 94 LYS A CA 1
ATOM 757 C C . LYS A 1 94 ? -10.127 -2.398 -1.548 1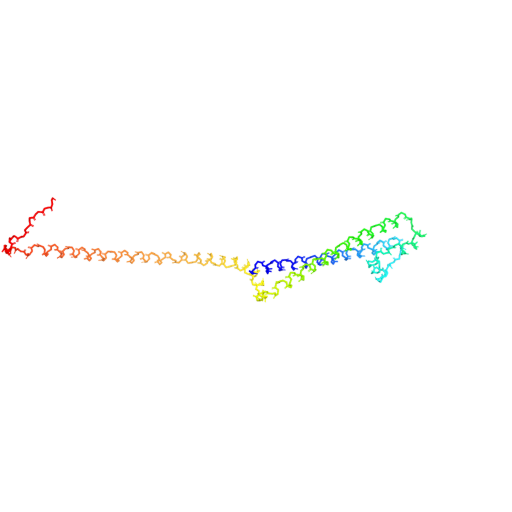.00 92.94 94 LYS A C 1
ATOM 759 O O . LYS A 1 94 ? -10.133 -2.936 -2.652 1.00 92.94 94 LYS A O 1
ATOM 764 N N . LYS A 1 95 ? -9.429 -1.278 -1.313 1.00 91.56 95 LYS A N 1
ATOM 765 C CA . LYS A 1 95 ? -8.627 -0.612 -2.359 1.00 91.56 95 LYS A CA 1
ATOM 766 C C . LYS A 1 95 ? -7.502 -1.509 -2.875 1.00 91.56 95 LYS A C 1
ATOM 768 O O . LYS A 1 95 ? -7.241 -1.531 -4.075 1.00 91.56 95 LYS A O 1
ATOM 773 N N . LEU A 1 96 ? -6.838 -2.248 -1.986 1.00 89.69 96 LEU A N 1
ATOM 774 C CA . LEU A 1 96 ? -5.804 -3.207 -2.367 1.00 89.69 96 LEU A CA 1
ATOM 775 C C . LEU A 1 96 ? -6.396 -4.338 -3.218 1.00 89.69 96 LEU A C 1
ATOM 777 O O . LEU A 1 96 ? -5.808 -4.705 -4.232 1.00 89.69 96 LEU A O 1
ATOM 781 N N . HIS A 1 97 ? -7.558 -4.865 -2.836 1.00 91.06 97 HIS A N 1
ATOM 782 C CA . HIS A 1 97 ? -8.245 -5.904 -3.596 1.00 91.06 97 HIS A CA 1
ATOM 783 C C . HIS A 1 97 ? -8.588 -5.436 -5.018 1.00 91.06 97 HIS A C 1
ATOM 785 O O . HIS A 1 97 ? -8.253 -6.123 -5.986 1.00 91.06 97 HIS A O 1
ATOM 791 N N . ASP A 1 98 ? -9.141 -4.228 -5.155 1.00 90.75 98 ASP A N 1
ATOM 792 C CA . ASP A 1 98 ? -9.445 -3.620 -6.455 1.00 90.75 98 ASP A CA 1
ATOM 793 C C . ASP A 1 98 ? -8.175 -3.479 -7.320 1.00 90.75 98 ASP A C 1
ATOM 795 O O . ASP A 1 98 ? -8.170 -3.834 -8.501 1.00 90.75 98 ASP A O 1
ATOM 799 N N . LEU A 1 99 ? -7.061 -3.017 -6.733 1.00 89.75 99 LEU A N 1
ATOM 800 C CA . LEU A 1 99 ? -5.771 -2.908 -7.429 1.00 89.75 99 LEU A CA 1
ATOM 801 C C . LEU A 1 99 ? -5.232 -4.272 -7.874 1.00 89.75 99 LEU A C 1
ATOM 803 O O . LEU A 1 99 ? -4.674 -4.391 -8.969 1.00 89.75 99 LEU A O 1
ATOM 807 N N . GLN A 1 100 ? -5.395 -5.302 -7.043 1.00 87.94 100 GLN A N 1
ATOM 808 C CA . GLN A 1 100 ? -4.968 -6.658 -7.365 1.00 87.94 100 GLN A CA 1
ATOM 809 C C . GLN A 1 100 ? -5.761 -7.217 -8.546 1.00 87.94 100 GLN A C 1
ATOM 811 O O . GLN A 1 100 ? -5.166 -7.800 -9.454 1.00 87.94 100 GLN A O 1
ATOM 816 N N . GLN A 1 101 ? -7.073 -6.980 -8.577 1.00 88.94 101 GLN A N 1
ATOM 817 C CA . GLN A 1 101 ? -7.920 -7.367 -9.700 1.00 88.94 101 GLN A CA 1
ATOM 818 C C . GLN A 1 101 ? -7.515 -6.630 -10.986 1.00 88.94 101 GLN A C 1
ATOM 820 O O . GLN A 1 101 ? -7.264 -7.276 -12.001 1.00 88.94 101 GLN A O 1
ATOM 825 N N . MET A 1 102 ? -7.322 -5.306 -10.934 1.00 86.44 102 MET A N 1
ATOM 826 C CA . MET A 1 102 ? -6.851 -4.529 -12.091 1.00 86.44 102 MET A CA 1
ATOM 827 C C . MET A 1 102 ? -5.486 -5.013 -12.611 1.00 86.44 102 MET A C 1
ATOM 829 O O . MET A 1 102 ? -5.241 -5.026 -13.820 1.00 86.44 102 MET A O 1
ATOM 833 N N . PHE A 1 103 ? -4.584 -5.429 -11.715 1.00 84.38 103 PHE A N 1
ATOM 834 C CA . PHE A 1 103 ? -3.284 -5.988 -12.092 1.00 84.38 103 PHE A CA 1
ATOM 835 C C . PHE A 1 103 ? -3.403 -7.354 -12.787 1.00 84.38 103 PHE A C 1
ATOM 837 O O . PHE A 1 103 ? -2.654 -7.633 -13.732 1.00 84.38 103 PHE A O 1
ATOM 844 N N . LEU A 1 104 ? -4.331 -8.204 -12.337 1.00 83.75 104 LEU A N 1
ATOM 845 C CA . LEU A 1 104 ? -4.617 -9.495 -12.965 1.00 83.75 104 LEU A CA 1
ATOM 846 C C . LEU A 1 104 ? -5.247 -9.306 -14.348 1.00 83.75 104 LEU A C 1
ATOM 848 O O . LEU A 1 104 ? -4.749 -9.887 -15.312 1.00 83.75 104 LEU A O 1
ATOM 852 N N . ASP A 1 105 ? -6.234 -8.419 -14.471 1.00 83.31 105 ASP A N 1
ATOM 853 C CA . ASP A 1 105 ? -6.868 -8.083 -15.751 1.00 83.31 105 ASP A CA 1
ATOM 854 C C . ASP A 1 105 ? -5.837 -7.543 -16.757 1.00 83.31 105 ASP A C 1
ATOM 856 O O . ASP A 1 105 ? -5.803 -7.947 -17.923 1.00 83.31 105 ASP A O 1
ATOM 860 N N . MET A 1 106 ? -4.909 -6.694 -16.298 1.00 75.81 106 MET A N 1
ATOM 861 C CA . MET A 1 106 ? -3.801 -6.216 -17.126 1.00 75.81 106 MET A CA 1
ATOM 862 C C . MET A 1 106 ? -2.820 -7.337 -17.498 1.00 75.81 106 MET A C 1
ATOM 864 O O . MET A 1 106 ? -2.265 -7.329 -18.598 1.00 75.81 106 MET A O 1
ATOM 868 N N . SER A 1 107 ? -2.581 -8.301 -16.608 1.00 69.44 107 SER A N 1
ATOM 869 C CA . SER A 1 107 ? -1.666 -9.414 -16.876 1.00 69.44 107 SER A CA 1
ATOM 870 C C . SER A 1 107 ? -2.218 -10.361 -17.940 1.00 69.44 107 SER A C 1
ATOM 872 O O . SER A 1 107 ? -1.480 -10.676 -18.871 1.00 69.44 107 SER A O 1
ATOM 874 N N . VAL A 1 108 ? -3.511 -10.698 -17.882 1.00 71.25 108 VAL A N 1
ATOM 875 C CA . VAL A 1 108 ? -4.195 -11.521 -18.897 1.00 71.25 108 VAL A CA 1
ATOM 876 C C . VAL A 1 108 ? -4.159 -10.850 -20.278 1.00 71.25 108 VAL A C 1
ATOM 878 O O . VAL A 1 108 ? -3.885 -11.503 -21.284 1.00 71.25 108 VAL A O 1
ATOM 881 N N . LEU A 1 109 ? -4.361 -9.528 -20.344 1.00 63.50 109 LEU A N 1
ATOM 882 C CA . LEU A 1 109 ? -4.316 -8.767 -21.602 1.00 63.50 109 LEU A CA 1
ATOM 883 C C . LEU A 1 109 ? -2.903 -8.655 -22.204 1.00 63.50 109 LEU A C 1
ATOM 885 O O . LEU A 1 109 ? -2.757 -8.531 -23.421 1.00 63.50 109 LEU A O 1
ATOM 889 N N . VAL A 1 110 ? -1.859 -8.675 -21.370 1.00 62.50 110 VAL A N 1
ATOM 890 C CA . VAL A 1 110 ? -0.457 -8.588 -21.816 1.00 62.50 110 VAL A CA 1
ATOM 891 C C . VAL A 1 110 ? 0.091 -9.956 -22.235 1.00 62.50 110 VAL A C 1
ATOM 893 O O . VAL A 1 110 ? 0.920 -10.007 -23.137 1.00 62.50 110 VAL A O 1
ATOM 896 N N . GLU A 1 111 ? -0.402 -11.058 -21.666 1.00 55.50 111 GLU A N 1
ATOM 897 C CA . GLU A 1 111 ? 0.040 -12.428 -21.984 1.00 55.50 111 GLU A CA 1
ATOM 898 C C . GLU A 1 111 ? -0.349 -12.880 -23.407 1.00 55.50 111 GLU A C 1
ATOM 900 O O . GLU A 1 111 ? 0.327 -13.712 -24.006 1.00 55.50 111 GLU A O 1
ATOM 905 N N . ALA A 1 112 ? -1.342 -12.227 -24.026 1.00 57.16 112 ALA A N 1
ATOM 906 C CA . ALA A 1 112 ? -1.658 -12.383 -25.452 1.00 57.16 112 ALA A CA 1
ATOM 907 C C . ALA A 1 112 ? -0.568 -11.826 -26.403 1.00 57.16 112 ALA A C 1
ATOM 909 O O . ALA A 1 112 ? -0.616 -12.059 -27.612 1.00 57.16 112 ALA A O 1
ATOM 910 N N . ARG A 1 113 ? 0.421 -11.084 -25.883 1.00 39.59 113 ARG A N 1
ATOM 911 C CA . ARG A 1 113 ? 1.618 -10.620 -26.602 1.00 39.59 113 ARG A CA 1
ATOM 912 C C . ARG A 1 113 ? 2.855 -11.180 -25.904 1.00 39.59 113 ARG A C 1
ATOM 914 O O . ARG A 1 113 ? 3.402 -10.559 -24.997 1.00 39.59 113 ARG A O 1
ATOM 921 N N . GLY A 1 114 ? 3.261 -12.371 -26.335 1.00 55.41 114 GLY A N 1
ATOM 922 C CA . GLY A 1 114 ? 4.469 -13.043 -25.864 1.00 55.41 114 GLY A CA 1
ATOM 923 C C . GLY A 1 114 ? 5.749 -12.209 -26.025 1.00 55.41 114 GLY A C 1
ATOM 924 O O . GLY A 1 114 ? 5.823 -11.301 -26.854 1.00 55.41 114 GLY A O 1
ATOM 925 N N . ASP A 1 115 ? 6.740 -12.581 -25.213 1.00 49.16 115 ASP A N 1
ATOM 926 C CA . ASP A 1 115 ? 8.160 -12.215 -25.277 1.00 49.16 115 ASP A CA 1
ATOM 927 C C . ASP A 1 115 ? 8.552 -10.752 -25.031 1.00 49.16 115 ASP A C 1
ATOM 929 O O . ASP A 1 115 ? 9.022 -10.087 -25.942 1.00 49.16 115 ASP A O 1
ATOM 933 N N . VAL A 1 116 ? 8.473 -10.275 -23.776 1.00 51.78 116 VAL A N 1
ATOM 934 C CA . VAL A 1 116 ? 9.595 -9.541 -23.128 1.00 51.78 116 VAL A CA 1
ATOM 935 C C . VAL A 1 116 ? 9.440 -9.559 -21.590 1.00 51.78 116 VAL A C 1
ATOM 937 O O . VAL A 1 116 ? 9.184 -8.553 -20.929 1.00 51.78 116 VAL A O 1
ATOM 940 N N . LEU A 1 117 ? 9.555 -10.742 -20.987 1.00 51.31 117 LEU A N 1
ATOM 941 C CA . LEU A 1 117 ? 9.839 -10.902 -19.556 1.00 51.31 117 LEU A CA 1
ATOM 942 C C . LEU A 1 117 ? 11.340 -11.191 -19.430 1.00 51.31 117 LEU A C 1
ATOM 944 O O . LEU A 1 117 ? 11.695 -12.358 -19.485 1.00 51.31 117 LEU A O 1
ATOM 948 N N . ASN A 1 118 ? 12.198 -10.160 -19.383 1.00 50.09 118 ASN A N 1
ATOM 949 C CA . ASN A 1 118 ? 13.566 -10.176 -18.800 1.00 50.09 118 ASN A CA 1
ATOM 950 C C . ASN A 1 118 ? 14.470 -9.058 -19.356 1.00 50.09 118 ASN A C 1
ATOM 952 O O . ASN A 1 118 ? 15.539 -9.340 -19.877 1.00 50.09 118 ASN A O 1
ATOM 956 N N . ASP A 1 119 ? 14.087 -7.782 -19.249 1.00 52.34 119 ASP A N 1
ATOM 957 C CA . ASP A 1 119 ? 15.052 -6.708 -19.580 1.00 52.34 119 ASP A CA 1
ATOM 958 C C . ASP A 1 119 ? 14.866 -5.400 -18.796 1.00 52.34 119 ASP A C 1
ATOM 960 O O . ASP A 1 119 ? 15.338 -4.334 -19.185 1.00 52.34 119 ASP A O 1
ATOM 964 N N . ILE A 1 120 ? 14.180 -5.452 -17.648 1.00 52.78 120 ILE A N 1
ATOM 965 C CA . ILE A 1 120 ? 14.009 -4.263 -16.791 1.00 52.78 120 ILE A CA 1
ATOM 966 C C . ILE A 1 120 ? 15.097 -4.178 -15.705 1.00 52.78 120 ILE A C 1
ATOM 968 O O . ILE A 1 120 ? 15.373 -3.095 -15.195 1.00 52.78 120 ILE A O 1
ATOM 972 N N . GLU A 1 121 ? 15.810 -5.273 -15.426 1.00 49.19 121 GLU A N 1
ATOM 973 C CA . GLU A 1 121 ? 16.992 -5.256 -14.550 1.00 49.19 121 GLU A CA 1
ATOM 974 C C . GLU A 1 121 ? 18.205 -4.584 -15.237 1.00 49.19 121 GLU A C 1
ATOM 976 O O . GLU A 1 121 ? 18.976 -3.855 -14.605 1.00 49.19 121 GLU A O 1
ATOM 981 N N . ALA A 1 122 ? 18.308 -4.700 -16.567 1.00 52.38 122 ALA A N 1
ATOM 982 C CA . ALA A 1 122 ? 19.363 -4.068 -17.362 1.00 52.38 122 ALA A CA 1
ATOM 983 C C . ALA A 1 122 ? 19.203 -2.537 -17.481 1.00 52.38 122 ALA A C 1
ATOM 985 O O . ALA A 1 122 ? 20.190 -1.796 -17.475 1.00 52.38 122 ALA A O 1
ATOM 986 N N . GLN A 1 123 ? 17.968 -2.026 -17.549 1.00 50.53 123 GLN A N 1
ATOM 987 C CA . GLN A 1 123 ? 17.737 -0.598 -17.801 1.00 50.53 123 GLN A CA 1
ATOM 988 C C . GLN A 1 123 ? 17.866 0.289 -16.546 1.00 50.53 123 GLN A C 1
ATOM 990 O O . GLN A 1 123 ? 18.205 1.470 -16.662 1.00 50.53 123 GLN A O 1
ATOM 995 N N . VAL A 1 124 ? 17.668 -0.268 -15.345 1.00 51.47 124 VAL A N 1
ATOM 996 C CA . VAL A 1 124 ? 17.968 0.435 -14.082 1.00 51.47 124 VAL A CA 1
ATOM 997 C C . VAL A 1 124 ? 19.480 0.468 -13.821 1.00 51.47 124 VAL A C 1
ATOM 999 O O . VAL A 1 124 ? 20.001 1.502 -13.404 1.00 51.47 124 VAL A O 1
ATOM 1002 N N . THR A 1 125 ? 20.205 -0.598 -14.173 1.00 47.03 125 THR A N 1
ATOM 1003 C CA . THR A 1 125 ? 21.672 -0.667 -14.031 1.00 47.03 125 THR A CA 1
ATOM 1004 C C . THR A 1 125 ? 22.397 0.299 -14.984 1.00 47.03 125 THR A C 1
ATOM 1006 O O . THR A 1 125 ? 23.322 1.003 -14.575 1.00 47.03 125 THR A O 1
ATOM 1009 N N . ASN A 1 126 ? 21.911 0.463 -16.221 1.00 48.41 126 ASN A N 1
ATOM 1010 C CA . ASN A 1 126 ? 22.535 1.366 -17.201 1.00 48.41 126 ASN A CA 1
ATOM 1011 C C . ASN A 1 126 ? 22.465 2.859 -16.833 1.00 48.41 126 ASN A C 1
ATOM 1013 O O . ASN A 1 126 ? 23.303 3.644 -17.277 1.00 48.41 126 ASN A O 1
ATOM 1017 N N . SER A 1 127 ? 21.509 3.280 -16.001 1.00 48.16 127 SER A N 1
ATOM 1018 C CA . SER A 1 127 ? 21.407 4.692 -15.598 1.00 48.16 127 SER A CA 1
ATOM 1019 C C . SER A 1 127 ? 22.510 5.108 -14.609 1.00 48.16 127 SER A C 1
ATOM 1021 O O . SER A 1 127 ? 22.824 6.294 -14.515 1.00 48.16 127 SER A O 1
ATOM 1023 N N . VAL A 1 128 ? 23.161 4.151 -13.933 1.00 51.25 128 VAL A N 1
ATOM 1024 C CA . VAL A 1 128 ? 24.363 4.386 -13.108 1.00 51.25 128 VAL A CA 1
ATOM 1025 C C . VAL A 1 128 ? 25.643 4.314 -13.962 1.00 51.25 128 VAL A C 1
ATOM 1027 O O . VAL A 1 128 ? 26.540 5.148 -13.800 1.00 51.25 128 VAL A O 1
ATOM 1030 N N . ASP A 1 129 ? 25.702 3.417 -14.952 1.00 50.31 129 ASP A N 1
ATOM 1031 C CA . ASP A 1 129 ? 26.867 3.267 -15.845 1.00 50.31 129 ASP A CA 1
ATOM 1032 C C . ASP A 1 129 ? 27.065 4.437 -16.824 1.00 50.31 129 ASP A C 1
ATOM 1034 O O . ASP A 1 129 ? 28.198 4.756 -17.204 1.00 50.31 129 ASP A O 1
ATOM 1038 N N . HIS A 1 130 ? 26.000 5.155 -17.193 1.00 53.19 130 HIS A N 1
ATOM 1039 C CA . HIS A 1 130 ? 26.121 6.340 -18.050 1.00 53.19 130 HIS A CA 1
ATOM 1040 C C . HIS A 1 130 ? 26.875 7.506 -17.383 1.00 53.19 130 HIS A C 1
ATOM 1042 O O . HIS A 1 130 ? 27.511 8.294 -18.085 1.00 53.19 130 HIS A O 1
ATOM 1048 N N . VAL A 1 131 ? 26.904 7.589 -16.047 1.00 58.84 131 VAL A N 1
ATOM 1049 C CA . VAL A 1 131 ? 27.659 8.630 -15.319 1.00 58.84 131 VAL A CA 1
ATOM 1050 C C . VAL A 1 131 ? 29.132 8.229 -15.120 1.00 58.84 131 VAL A C 1
ATOM 1052 O O . VAL A 1 131 ? 30.031 9.072 -15.240 1.00 58.84 131 VAL A O 1
ATOM 1055 N N . GLN A 1 132 ? 29.420 6.940 -14.902 1.00 52.16 132 GLN A N 1
ATOM 1056 C CA . GLN A 1 132 ? 30.799 6.435 -14.808 1.00 52.16 132 GLN A CA 1
ATOM 1057 C C . GLN A 1 132 ? 31.524 6.404 -16.165 1.00 52.16 132 GLN A C 1
ATOM 1059 O O . GLN A 1 132 ? 32.708 6.739 -16.240 1.00 52.16 132 GLN A O 1
ATOM 1064 N N . ASN A 1 133 ? 30.835 6.072 -17.261 1.00 55.47 133 ASN A N 1
ATOM 1065 C CA . ASN A 1 133 ? 31.444 6.107 -18.595 1.00 55.47 133 ASN A CA 1
ATOM 1066 C C . ASN A 1 133 ? 31.630 7.542 -19.116 1.00 55.47 133 ASN A C 1
ATOM 1068 O O . ASN A 1 133 ? 32.634 7.827 -19.770 1.00 55.47 133 ASN A O 1
ATOM 1072 N N . ALA A 1 134 ? 30.745 8.483 -18.762 1.00 55.00 134 ALA A N 1
ATOM 1073 C CA . ALA A 1 134 ? 30.930 9.898 -19.095 1.00 55.00 134 ALA A CA 1
ATOM 1074 C C . ALA A 1 134 ? 32.192 10.493 -18.440 1.00 55.00 134 ALA A C 1
ATOM 1076 O O . ALA A 1 134 ? 32.940 11.229 -19.084 1.00 55.00 134 ALA A O 1
ATOM 1077 N N . THR A 1 135 ? 32.488 10.134 -17.188 1.00 60.72 135 THR A N 1
ATOM 1078 C CA . THR A 1 135 ? 33.700 10.600 -16.491 1.00 60.72 135 THR A CA 1
ATOM 1079 C C . THR A 1 135 ? 34.982 9.962 -17.038 1.00 60.72 135 THR A C 1
ATOM 1081 O O . THR A 1 135 ? 35.980 10.670 -17.202 1.00 60.72 135 THR A O 1
ATOM 1084 N N . LYS A 1 136 ? 34.956 8.676 -17.418 1.00 58.47 136 LY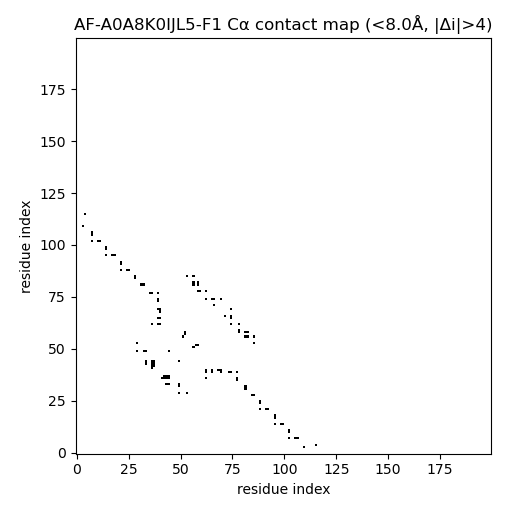S A N 1
ATOM 1085 C CA . LYS A 1 136 ? 36.086 8.008 -18.095 1.00 58.47 136 LYS A CA 1
ATOM 1086 C C . LYS A 1 136 ? 36.369 8.594 -19.481 1.00 58.47 136 LYS A C 1
ATOM 1088 O O . LYS A 1 136 ? 37.516 8.932 -19.767 1.00 58.47 136 LYS A O 1
ATOM 1093 N N . ASN A 1 137 ? 35.338 8.828 -20.293 1.00 58.84 137 ASN A N 1
ATOM 1094 C CA . ASN A 1 137 ? 35.489 9.424 -21.626 1.00 58.84 137 ASN A CA 1
ATOM 1095 C C . ASN A 1 137 ? 36.023 10.864 -21.560 1.00 58.84 137 ASN A C 1
ATOM 1097 O O . ASN A 1 137 ? 36.832 11.261 -22.396 1.00 58.84 137 ASN A O 1
ATOM 1101 N N . LEU A 1 138 ? 35.642 11.644 -20.540 1.00 60.81 138 LEU A N 1
ATOM 1102 C CA . LEU A 1 138 ? 36.201 12.982 -20.313 1.00 60.81 138 LEU A CA 1
ATOM 1103 C C . LEU A 1 138 ? 37.677 12.938 -19.876 1.00 60.81 138 LEU A C 1
ATOM 1105 O O . LEU A 1 138 ? 38.469 13.787 -20.300 1.00 60.81 138 LEU A O 1
ATOM 1109 N N . GLN A 1 139 ? 38.078 11.947 -19.071 1.00 60.06 139 GLN A N 1
ATOM 1110 C CA . GLN A 1 139 ? 39.481 11.744 -18.689 1.00 60.06 139 GLN A CA 1
ATOM 1111 C C . GLN A 1 139 ? 40.344 11.252 -19.862 1.00 60.06 139 GLN A C 1
ATOM 1113 O O . GLN A 1 139 ? 41.452 11.763 -20.060 1.00 60.06 139 GLN A O 1
ATOM 1118 N N . GLU A 1 140 ? 39.841 10.326 -20.681 1.00 60.56 140 GLU A N 1
ATOM 1119 C CA . GLU A 1 140 ? 40.525 9.876 -21.897 1.00 60.56 140 GLU A CA 1
ATOM 1120 C C . GLU A 1 140 ? 40.618 10.987 -22.945 1.00 60.56 140 GLU A C 1
ATOM 1122 O O . GLU A 1 140 ? 41.702 11.217 -23.482 1.00 60.56 140 GLU A O 1
ATOM 1127 N N . ALA A 1 141 ? 39.554 11.767 -23.162 1.00 59.78 141 ALA A N 1
ATOM 1128 C CA . ALA A 1 141 ? 39.584 12.923 -24.057 1.00 59.78 141 ALA A CA 1
ATOM 1129 C C . ALA A 1 141 ? 40.631 13.963 -23.616 1.00 59.78 141 ALA A C 1
ATOM 1131 O O . ALA A 1 141 ? 41.395 14.463 -24.445 1.00 59.78 141 ALA A O 1
ATOM 1132 N N . ARG A 1 142 ? 40.756 14.236 -22.307 1.00 59.12 142 ARG A N 1
ATOM 1133 C CA . ARG A 1 142 ? 41.826 15.087 -21.744 1.00 59.12 142 ARG A CA 1
ATOM 1134 C C . ARG A 1 142 ? 43.225 14.516 -22.007 1.00 59.12 142 ARG A C 1
ATOM 1136 O O . ARG A 1 142 ? 44.148 15.278 -22.309 1.00 59.12 142 ARG A O 1
ATOM 1143 N N . LYS A 1 143 ? 43.401 13.195 -21.907 1.00 60.41 143 LYS A N 1
ATOM 1144 C CA . LYS A 1 143 ? 44.688 12.515 -22.133 1.00 60.41 143 LYS A CA 1
ATOM 1145 C C . LYS A 1 143 ? 45.073 12.502 -23.619 1.00 60.41 143 LYS A C 1
ATOM 1147 O O . LYS A 1 143 ? 46.214 12.827 -23.953 1.00 60.41 143 LYS A O 1
ATOM 1152 N N . LEU A 1 144 ? 44.116 12.238 -24.508 1.00 59.44 144 LEU A N 1
ATOM 1153 C CA . LEU A 1 144 ? 44.284 12.288 -25.964 1.00 59.44 144 LEU A CA 1
ATOM 1154 C C . LEU A 1 144 ? 44.557 13.716 -26.458 1.00 59.44 144 LEU A C 1
ATOM 1156 O O . LEU A 1 144 ? 45.472 13.924 -27.256 1.00 59.44 144 LEU A O 1
ATOM 1160 N N . GLN A 1 145 ? 43.864 14.724 -25.920 1.00 56.22 145 GLN A N 1
ATOM 1161 C CA . GLN A 1 145 ? 44.088 16.132 -26.271 1.00 56.22 145 GLN A CA 1
ATOM 1162 C C . GLN A 1 145 ? 45.499 16.618 -25.894 1.00 56.22 145 GLN A C 1
ATOM 1164 O O . GLN A 1 145 ? 46.067 17.469 -26.583 1.00 56.22 145 GLN A O 1
ATOM 1169 N N . LYS A 1 146 ? 46.100 16.074 -24.826 1.00 59.25 146 LYS A N 1
ATOM 1170 C CA . LYS A 1 146 ? 47.463 16.435 -24.401 1.00 59.25 146 LYS A CA 1
ATOM 1171 C C . LYS A 1 146 ? 48.542 15.825 -25.305 1.00 59.25 146 LYS A C 1
ATOM 1173 O O . LYS A 1 146 ? 49.562 16.473 -25.529 1.00 59.25 146 LYS A O 1
ATOM 1178 N N . ASN A 1 147 ? 48.311 14.630 -25.860 1.00 58.28 147 ASN A N 1
ATOM 1179 C CA . ASN A 1 147 ? 49.285 13.937 -26.714 1.00 58.28 147 ASN A CA 1
ATOM 1180 C C . ASN A 1 147 ? 49.127 14.264 -28.214 1.00 58.28 147 ASN A C 1
ATOM 1182 O O . ASN A 1 147 ? 50.117 14.300 -28.942 1.00 58.28 147 ASN A O 1
ATOM 1186 N N . SER A 1 148 ? 47.911 14.593 -28.668 1.00 59.47 148 SER A N 1
ATOM 1187 C CA . SER A 1 148 ? 47.599 14.906 -30.073 1.00 59.47 148 SER A CA 1
ATOM 1188 C C . SER A 1 148 ? 48.309 16.165 -30.600 1.00 59.47 148 SER A C 1
ATOM 1190 O O . SER A 1 148 ? 48.667 16.229 -31.772 1.00 59.47 148 SER A O 1
ATOM 1192 N N . ARG A 1 149 ? 48.642 17.136 -29.733 1.00 65.19 149 ARG A N 1
ATOM 1193 C CA . ARG A 1 149 ? 49.312 18.391 -30.144 1.00 65.19 149 ARG A CA 1
ATOM 1194 C C . ARG A 1 149 ? 50.634 18.168 -30.889 1.00 65.19 149 ARG A C 1
ATOM 1196 O O . ARG A 1 149 ? 50.942 18.920 -31.808 1.00 65.19 149 ARG A O 1
ATOM 1203 N N . LYS A 1 150 ? 51.401 17.135 -30.517 1.00 66.81 150 LYS A N 1
ATOM 1204 C CA . LYS A 1 150 ? 52.669 16.807 -31.190 1.00 66.81 150 LYS A CA 1
ATOM 1205 C C . LYS A 1 150 ? 52.416 16.204 -32.573 1.00 66.81 150 LYS A C 1
ATOM 1207 O O . LYS A 1 150 ? 53.007 16.653 -33.547 1.00 66.81 150 LYS A O 1
ATOM 1212 N N . TYR A 1 151 ? 51.494 15.248 -32.667 1.00 70.69 151 TYR A N 1
ATOM 1213 C CA . TYR A 1 151 ? 51.165 14.565 -33.921 1.00 70.69 151 TYR A CA 1
ATOM 1214 C C . TYR A 1 151 ? 50.474 15.480 -34.936 1.00 70.69 151 TYR A C 1
ATOM 1216 O O . TYR A 1 151 ? 50.789 15.411 -36.120 1.00 70.69 151 TYR A O 1
ATOM 1224 N N . VAL A 1 152 ? 49.611 16.394 -34.482 1.00 77.38 152 VAL A N 1
ATOM 1225 C CA . VAL A 1 152 ? 48.993 17.416 -35.342 1.00 77.38 152 VAL A CA 1
ATOM 1226 C C . VAL A 1 152 ? 50.054 18.356 -35.924 1.00 77.38 152 VAL A C 1
ATOM 1228 O O . VAL A 1 152 ? 50.007 18.661 -37.111 1.00 77.38 152 VAL A O 1
ATOM 1231 N N . CYS A 1 153 ? 51.056 18.758 -35.136 1.00 76.88 153 CYS A N 1
ATOM 1232 C CA . CYS A 1 153 ? 52.152 19.598 -35.626 1.00 76.88 153 CYS A CA 1
ATOM 1233 C C . CYS A 1 153 ? 52.992 18.885 -36.703 1.00 76.88 153 CYS A C 1
ATOM 1235 O O . CYS A 1 153 ? 53.271 19.457 -37.75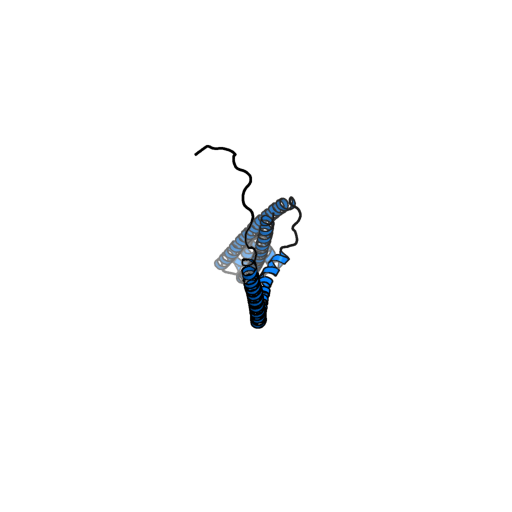6 1.00 76.88 153 CYS A O 1
ATOM 1237 N N . PHE A 1 154 ? 53.326 17.606 -36.487 1.00 83.31 154 PHE A N 1
ATOM 1238 C CA . PHE A 1 154 ? 54.023 16.796 -37.493 1.00 83.31 154 PHE A CA 1
ATOM 1239 C C . PHE A 1 154 ? 53.190 16.589 -38.766 1.00 83.31 154 PHE A C 1
ATOM 1241 O O . PHE A 1 154 ? 53.731 16.699 -39.865 1.00 83.31 154 PHE A O 1
ATOM 1248 N N . ALA A 1 155 ? 51.881 16.351 -38.641 1.00 82.44 155 ALA A N 1
ATOM 1249 C CA . ALA A 1 155 ? 50.989 16.205 -39.790 1.00 82.44 155 ALA A CA 1
ATOM 1250 C C . ALA A 1 155 ? 50.918 17.491 -40.635 1.00 82.44 155 ALA A C 1
ATOM 1252 O O . ALA A 1 155 ? 50.982 17.421 -41.862 1.00 82.44 155 ALA A O 1
ATOM 1253 N N . ILE A 1 156 ? 50.858 18.663 -39.993 1.00 86.94 156 ILE A N 1
ATOM 1254 C CA . ILE A 1 156 ? 50.868 19.964 -40.682 1.00 86.94 156 ILE A CA 1
ATOM 1255 C C . ILE A 1 156 ? 52.205 20.193 -41.403 1.00 86.94 156 ILE A C 1
ATOM 1257 O O . ILE A 1 156 ? 52.206 20.623 -42.555 1.00 86.94 156 ILE A O 1
ATOM 1261 N N . LEU A 1 157 ? 53.340 19.865 -40.773 1.00 88.06 157 LEU A N 1
ATOM 1262 C CA . LEU A 1 157 ? 54.660 19.987 -41.406 1.00 88.06 157 LEU A CA 1
ATOM 1263 C C . LEU A 1 157 ? 54.786 19.127 -42.669 1.00 88.06 157 LEU A C 1
ATOM 1265 O O . LEU A 1 157 ? 55.250 19.616 -43.696 1.00 88.06 157 LEU A O 1
ATOM 1269 N N . ILE A 1 158 ? 54.342 17.869 -42.615 1.00 91.12 158 ILE A N 1
ATOM 1270 C CA . ILE A 1 158 ? 54.369 16.966 -43.776 1.00 91.12 158 ILE A CA 1
ATOM 1271 C C . ILE A 1 158 ? 53.480 17.511 -44.900 1.00 91.12 158 ILE A C 1
ATOM 1273 O O . ILE A 1 158 ? 53.896 17.527 -46.058 1.00 91.12 158 ILE A O 1
ATOM 1277 N N . LEU A 1 159 ? 52.288 18.013 -44.566 1.00 90.62 159 LEU A N 1
ATOM 1278 C CA . LEU A 1 159 ? 51.362 18.602 -45.534 1.00 90.62 159 LEU A CA 1
ATOM 1279 C C . LEU A 1 159 ? 52.003 19.801 -46.259 1.00 90.62 159 LEU A C 1
ATOM 1281 O O . LEU A 1 159 ? 51.952 19.873 -47.487 1.00 90.62 159 LEU A O 1
ATOM 1285 N N . LEU A 1 160 ? 52.688 20.692 -45.534 1.00 91.94 160 LEU A N 1
ATOM 1286 C CA . LEU A 1 160 ? 53.405 21.823 -46.137 1.00 91.94 160 LEU A CA 1
ATOM 1287 C C . LEU A 1 160 ? 54.520 21.375 -47.091 1.00 91.94 160 LEU A C 1
ATOM 1289 O O . LEU A 1 160 ? 54.663 21.947 -48.170 1.00 91.94 160 LEU A O 1
ATOM 1293 N N . VAL A 1 161 ? 55.278 20.333 -46.739 1.00 92.88 161 VAL A N 1
ATOM 1294 C CA . VAL A 1 161 ? 56.329 19.783 -47.613 1.00 92.88 161 VAL A CA 1
ATOM 1295 C C . VAL A 1 161 ? 55.735 19.233 -48.912 1.00 92.88 161 VAL A C 1
ATOM 1297 O O . VAL A 1 161 ? 56.263 19.510 -49.989 1.00 92.88 161 VAL A O 1
ATOM 1300 N N . VAL A 1 162 ? 54.610 18.515 -48.839 1.00 92.75 162 VAL A N 1
ATOM 1301 C CA . VAL A 1 162 ? 53.913 17.996 -50.029 1.00 92.75 162 VAL A CA 1
ATOM 1302 C C . VAL A 1 162 ? 53.440 19.137 -50.934 1.00 92.75 162 VAL A C 1
ATOM 1304 O O . VAL A 1 162 ? 53.636 19.067 -52.147 1.00 92.75 162 VAL A O 1
ATOM 1307 N N . ILE A 1 163 ? 52.886 20.213 -50.361 1.00 91.56 163 ILE A N 1
ATOM 1308 C CA . ILE A 1 163 ? 52.483 21.405 -51.124 1.00 91.56 163 ILE A CA 1
ATOM 1309 C C . ILE A 1 163 ? 53.690 22.033 -51.825 1.00 91.56 163 ILE A C 1
ATOM 1311 O O . ILE A 1 163 ? 53.613 22.342 -53.012 1.00 91.56 163 ILE A O 1
ATOM 1315 N N . ILE A 1 164 ? 54.817 22.192 -51.128 1.00 90.94 164 ILE A N 1
ATOM 1316 C CA . ILE A 1 164 ? 56.036 22.771 -51.707 1.00 90.94 164 ILE A CA 1
ATOM 1317 C C . ILE A 1 164 ? 56.528 21.922 -52.886 1.00 90.94 164 ILE A C 1
ATOM 1319 O O . ILE A 1 164 ? 56.811 22.466 -53.952 1.00 90.94 164 ILE A O 1
ATOM 1323 N N . ILE A 1 165 ? 56.577 20.595 -52.739 1.00 90.94 165 ILE A N 1
ATOM 1324 C CA . ILE A 1 165 ? 56.986 19.681 -53.818 1.00 90.94 165 ILE A CA 1
ATOM 1325 C C . ILE A 1 165 ? 56.036 19.786 -55.017 1.00 90.94 165 ILE A C 1
ATOM 1327 O O . ILE A 1 165 ? 56.499 19.867 -56.155 1.00 90.94 165 ILE A O 1
ATOM 1331 N N . ALA A 1 166 ? 54.723 19.831 -54.777 1.00 88.31 166 ALA A N 1
ATOM 1332 C CA . ALA A 1 166 ? 53.729 19.990 -55.833 1.00 88.31 166 ALA A CA 1
ATOM 1333 C C . ALA A 1 166 ? 53.901 21.325 -56.578 1.00 88.31 166 ALA A C 1
ATOM 1335 O O . ALA A 1 166 ? 53.911 21.345 -57.808 1.00 88.31 166 ALA A O 1
ATOM 1336 N N . LEU A 1 167 ? 54.124 22.428 -55.855 1.00 88.12 167 LEU A N 1
ATOM 1337 C CA . LEU A 1 167 ? 54.401 23.735 -56.455 1.00 88.12 167 LEU A CA 1
ATOM 1338 C C . LEU A 1 167 ? 55.697 23.722 -57.272 1.00 88.12 167 LEU A C 1
ATOM 1340 O O . LEU A 1 167 ? 55.711 24.235 -58.386 1.00 88.12 167 LEU A O 1
ATOM 1344 N N . PHE A 1 168 ? 56.769 23.091 -56.784 1.00 88.25 168 PHE A N 1
ATOM 1345 C CA . PHE A 1 168 ? 58.008 22.939 -57.553 1.00 88.25 168 PHE A CA 1
ATOM 1346 C C . PHE A 1 168 ? 57.818 22.096 -58.816 1.00 88.25 168 PHE A C 1
ATOM 1348 O O . PHE A 1 168 ? 58.368 22.441 -59.862 1.00 88.25 168 PHE A O 1
ATOM 1355 N N . ALA A 1 169 ? 57.034 21.019 -58.752 1.00 85.94 169 ALA A N 1
ATOM 1356 C CA . ALA A 1 169 ? 56.717 20.200 -59.917 1.00 85.94 169 ALA A CA 1
ATOM 1357 C C . ALA A 1 169 ? 55.921 20.998 -60.961 1.00 85.94 169 ALA A C 1
ATOM 1359 O O . ALA A 1 169 ? 56.252 20.946 -62.144 1.00 85.94 169 ALA A O 1
ATOM 1360 N N . VAL A 1 170 ? 54.940 21.795 -60.525 1.00 84.56 170 VAL A N 1
ATOM 1361 C CA . VAL A 1 170 ? 54.141 22.664 -61.402 1.00 84.56 170 VAL A CA 1
ATOM 1362 C C . VAL A 1 170 ? 54.978 23.808 -61.979 1.00 84.56 170 VAL A C 1
ATOM 1364 O O . VAL A 1 170 ? 54.879 24.071 -63.171 1.00 84.56 170 VAL A O 1
ATOM 1367 N N . LEU A 1 171 ? 55.855 24.443 -61.195 1.00 76.19 171 LEU A N 1
ATOM 1368 C CA . LEU A 1 171 ? 56.776 25.483 -61.679 1.00 76.19 171 LEU A CA 1
ATOM 1369 C C . LEU A 1 171 ? 57.819 24.930 -62.658 1.00 76.19 171 LEU A C 1
ATOM 1371 O O . LEU A 1 171 ? 58.220 25.607 -63.603 1.00 76.19 171 LEU A O 1
ATOM 1375 N N . LYS A 1 172 ? 58.274 23.690 -62.449 1.00 74.69 172 LYS A N 1
ATOM 1376 C CA . LYS A 1 172 ? 59.167 23.004 -63.389 1.00 74.69 172 LYS A CA 1
ATOM 1377 C C . LYS A 1 172 ? 58.421 22.613 -64.665 1.00 74.69 172 LYS A C 1
ATOM 1379 O O . LYS A 1 172 ? 58.977 22.759 -65.751 1.00 74.69 172 LYS A O 1
ATOM 1384 N N . ALA A 1 173 ? 57.169 22.175 -64.542 1.00 72.19 173 ALA A N 1
ATOM 1385 C CA . ALA A 1 173 ? 56.302 21.870 -65.672 1.00 72.19 173 ALA A CA 1
ATOM 1386 C C . ALA A 1 173 ? 55.975 23.129 -66.489 1.00 72.19 173 ALA A C 1
ATOM 1388 O O . ALA A 1 173 ? 56.110 23.097 -67.710 1.00 72.19 173 ALA A O 1
ATOM 1389 N N . SER A 1 174 ? 55.652 24.256 -65.847 1.00 62.06 174 SER A N 1
ATOM 1390 C CA . SER A 1 174 ? 55.388 25.523 -66.538 1.00 62.06 174 SER A CA 1
ATOM 1391 C C . SER A 1 174 ? 56.634 26.064 -67.244 1.00 62.06 174 SER A C 1
ATOM 1393 O O . SER A 1 174 ? 56.537 26.447 -68.405 1.00 62.06 174 SER A O 1
ATOM 1395 N N . LYS A 1 175 ? 57.827 25.965 -66.633 1.00 56.81 175 LYS A N 1
ATOM 1396 C CA . LYS A 1 175 ? 59.102 26.265 -67.318 1.00 56.81 175 LYS A CA 1
ATOM 1397 C C . LYS A 1 175 ? 59.403 25.329 -68.494 1.00 56.81 175 LYS A C 1
ATOM 1399 O O . LYS A 1 175 ? 60.033 25.755 -69.454 1.00 56.81 175 LYS A O 1
ATOM 1404 N N . SER A 1 176 ? 58.982 24.063 -68.430 1.00 51.16 176 SER A N 1
ATOM 1405 C CA . SER A 1 176 ? 59.169 23.106 -69.533 1.00 51.16 176 SER A CA 1
ATOM 1406 C C . SER A 1 176 ? 58.154 23.268 -70.672 1.00 51.16 176 SER A C 1
ATOM 1408 O O . SER A 1 176 ? 58.435 22.854 -71.794 1.00 51.16 176 SER A O 1
ATO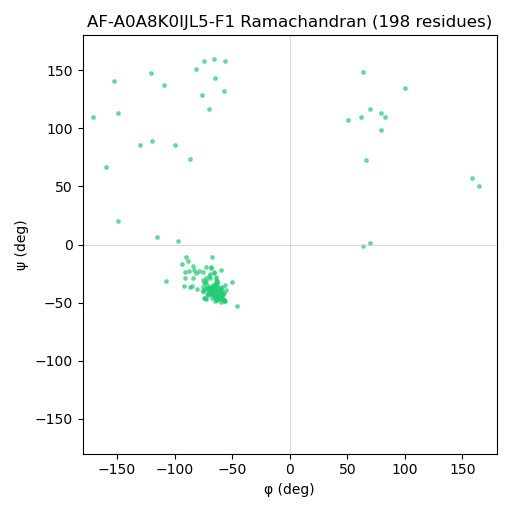M 1410 N N . ILE A 1 177 ? 56.994 23.872 -70.393 1.00 54.41 177 ILE A N 1
ATOM 1411 C CA . ILE A 1 177 ? 55.956 24.173 -71.387 1.00 54.41 177 IL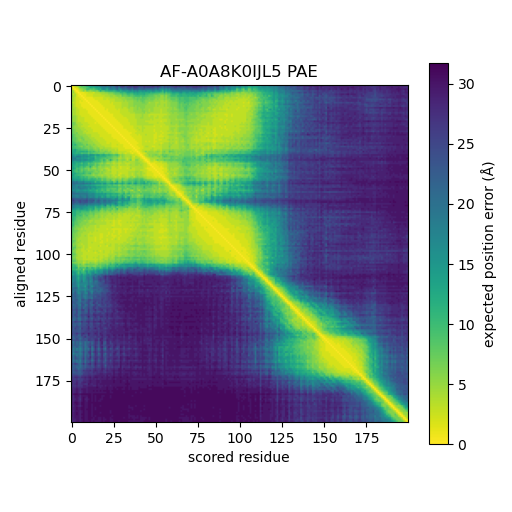E A CA 1
ATOM 1412 C C . ILE A 1 177 ? 56.314 25.448 -72.160 1.00 54.41 177 ILE A C 1
ATOM 1414 O O . ILE A 1 177 ? 56.162 25.449 -73.376 1.00 54.41 177 ILE A O 1
ATOM 1418 N N . ASP A 1 178 ? 56.889 26.457 -71.497 1.00 50.31 178 ASP A N 1
ATOM 1419 C CA . ASP A 1 178 ? 57.342 27.706 -72.134 1.00 50.31 178 ASP A CA 1
ATOM 1420 C C . ASP A 1 178 ? 58.418 27.447 -73.218 1.00 50.31 178 ASP A C 1
ATOM 1422 O O . ASP A 1 178 ? 58.309 27.930 -74.341 1.00 50.31 178 ASP A O 1
ATOM 1426 N N . VAL A 1 179 ? 59.372 26.535 -72.959 1.00 50.06 179 VAL A N 1
ATOM 1427 C CA . VAL A 1 179 ? 60.416 26.128 -73.932 1.00 50.06 179 VAL A CA 1
ATOM 1428 C C . VAL A 1 179 ? 59.861 25.344 -75.137 1.00 50.06 179 VAL A C 1
ATOM 1430 O O . VAL A 1 179 ? 60.526 25.250 -76.169 1.00 50.06 179 VAL A O 1
ATOM 1433 N N . ARG A 1 180 ? 58.652 24.767 -75.053 1.00 46.16 180 ARG A N 1
ATOM 1434 C CA . ARG A 1 180 ? 58.073 23.970 -76.152 1.00 46.16 180 ARG A CA 1
ATOM 1435 C C . ARG A 1 180 ? 57.272 24.806 -77.154 1.00 46.16 180 ARG A C 1
ATOM 1437 O O . ARG A 1 180 ? 57.002 24.314 -78.249 1.00 46.16 180 ARG A O 1
ATOM 1444 N N . THR A 1 181 ? 56.924 26.046 -76.813 1.00 49.22 181 THR A N 1
ATOM 1445 C CA . THR A 1 181 ? 56.130 26.944 -77.670 1.00 49.22 181 THR A CA 1
ATOM 1446 C C . THR A 1 181 ? 56.945 27.834 -78.611 1.00 49.22 181 THR A C 1
ATOM 1448 O O . THR A 1 181 ? 56.367 28.344 -79.565 1.00 49.22 181 THR A O 1
ATOM 1451 N N . ASP A 1 182 ? 58.270 27.918 -78.457 1.00 43.75 182 ASP A N 1
ATOM 1452 C CA . ASP A 1 182 ? 59.122 28.749 -79.331 1.00 43.75 182 ASP A CA 1
ATOM 1453 C C . ASP A 1 182 ? 59.796 27.968 -80.484 1.00 43.75 182 ASP A C 1
ATOM 1455 O O . ASP A 1 182 ? 60.568 28.528 -81.261 1.00 43.75 182 ASP A O 1
ATOM 1459 N N . GLY A 1 183 ? 59.513 26.664 -80.624 1.00 43.94 183 GLY A N 1
ATOM 1460 C CA . GLY A 1 183 ? 60.274 25.744 -81.487 1.00 43.94 183 GLY A CA 1
ATOM 1461 C C . GLY A 1 183 ? 59.557 25.114 -82.691 1.00 43.94 183 GLY A C 1
ATOM 1462 O O . GLY A 1 183 ? 60.143 24.239 -83.325 1.00 43.94 183 GLY A O 1
ATOM 1463 N N . CYS A 1 184 ? 58.320 25.488 -83.038 1.00 43.16 184 CYS A N 1
ATOM 1464 C CA . CYS A 1 184 ? 57.665 24.976 -84.258 1.00 43.16 184 CYS A CA 1
ATOM 1465 C C . CYS A 1 184 ? 57.087 26.106 -85.115 1.00 43.16 184 CYS A C 1
ATOM 1467 O O . CYS A 1 184 ? 55.926 26.495 -85.027 1.00 43.16 184 CYS A O 1
ATOM 1469 N N . GLN A 1 185 ? 57.987 26.629 -85.939 1.00 41.88 185 GLN A N 1
ATOM 1470 C CA . GLN A 1 185 ? 57.814 27.619 -86.986 1.00 41.88 185 GLN A CA 1
ATOM 1471 C C . GLN A 1 185 ? 57.153 26.983 -88.227 1.00 41.88 185 GLN A C 1
ATOM 1473 O O . GLN A 1 185 ? 57.686 26.013 -88.744 1.00 41.88 185 GLN A O 1
ATOM 1478 N N . VAL A 1 186 ? 56.072 27.611 -88.718 1.00 43.72 186 VAL A N 1
ATOM 1479 C CA . VAL A 1 186 ? 55.748 27.854 -90.150 1.00 43.72 186 VAL A CA 1
ATO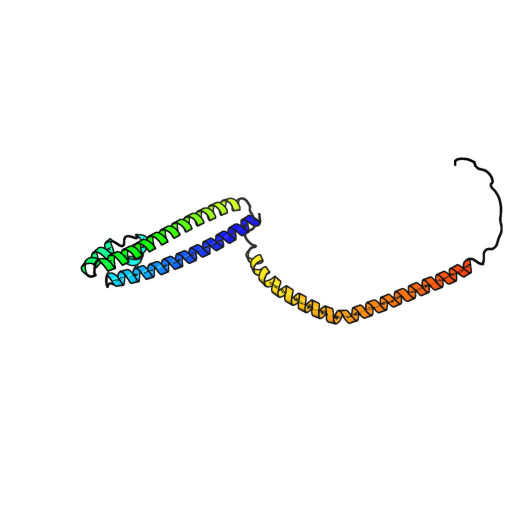M 1480 C C . VAL A 1 186 ? 55.508 26.638 -91.078 1.00 43.72 186 VAL A C 1
ATOM 1482 O O . VAL A 1 186 ? 56.159 25.611 -90.986 1.00 43.72 186 VAL A O 1
ATOM 1485 N N . MET A 1 187 ? 54.621 26.848 -92.072 1.00 38.31 187 MET A N 1
ATOM 1486 C CA . MET A 1 187 ? 54.332 26.011 -93.262 1.00 38.31 187 MET A CA 1
ATOM 1487 C C . MET A 1 187 ? 53.417 24.791 -92.993 1.00 38.31 187 MET A C 1
ATOM 1489 O O . MET A 1 187 ? 53.790 23.870 -92.292 1.00 38.31 187 MET A O 1
ATOM 1493 N N . HIS A 1 188 ? 52.184 24.683 -93.505 1.00 42.59 188 HIS A N 1
ATOM 1494 C CA . HIS A 1 188 ? 51.699 25.007 -94.848 1.00 42.59 188 HIS A CA 1
ATOM 1495 C C . HIS A 1 188 ? 50.207 25.394 -94.875 1.00 42.59 188 HIS A C 1
ATOM 1497 O O . HIS A 1 188 ? 49.359 24.783 -94.229 1.00 42.59 188 HIS A O 1
ATOM 1503 N N . CYS A 1 189 ? 49.920 26.400 -95.700 1.00 39.50 189 CYS A N 1
ATOM 1504 C CA . CYS A 1 189 ? 48.609 26.895 -96.101 1.00 39.50 189 CYS A CA 1
ATOM 1505 C C . CYS A 1 189 ? 47.771 25.906 -96.932 1.00 39.50 189 CYS A C 1
ATOM 1507 O O . CYS A 1 189 ? 48.308 25.116 -97.701 1.00 39.50 189 CYS A O 1
ATOM 1509 N N . CYS A 1 190 ? 46.463 26.194 -96.921 1.00 38.53 190 CYS A N 1
ATOM 1510 C CA . CYS A 1 190 ? 45.506 26.096 -98.031 1.00 38.53 190 CYS A CA 1
ATOM 1511 C C . CYS A 1 190 ? 45.103 24.713 -98.552 1.00 38.53 190 CYS A C 1
ATOM 1513 O O . CYS A 1 190 ? 45.856 24.051 -99.256 1.00 38.53 190 CYS A O 1
ATOM 1515 N N . GLY A 1 191 ? 43.810 24.399 -98.405 1.00 35.91 191 GLY A N 1
ATOM 1516 C CA . GLY A 1 191 ? 43.178 23.446 -99.312 1.00 35.91 191 GLY A CA 1
ATOM 1517 C C . GLY A 1 191 ? 41.843 22.849 -98.888 1.00 35.91 191 GLY A C 1
ATOM 1518 O O . GLY A 1 191 ? 41.728 21.642 -98.973 1.00 35.91 191 GLY A O 1
ATOM 1519 N N . TRP A 1 192 ? 40.841 23.640 -98.484 1.00 37.06 192 TRP A N 1
ATOM 1520 C CA . TRP A 1 192 ? 39.470 23.449 -98.990 1.00 37.06 192 TRP A CA 1
ATOM 1521 C C . TRP A 1 192 ? 38.541 24.588 -98.576 1.00 37.06 192 TRP A C 1
ATOM 1523 O O . TRP A 1 192 ? 38.191 24.808 -97.422 1.00 37.06 192 TRP A O 1
ATOM 1533 N N . LYS A 1 193 ? 38.196 25.347 -99.609 1.00 41.22 193 LYS A N 1
ATOM 1534 C CA . LYS A 1 193 ? 37.175 26.378 -99.685 1.00 41.22 193 LYS A CA 1
ATOM 1535 C C . LYS A 1 193 ? 35.830 25.663 -99.912 1.00 41.22 193 LYS A C 1
ATOM 1537 O O . LYS A 1 193 ? 35.805 24.662 -100.619 1.00 41.22 193 LYS A O 1
ATOM 1542 N N . LEU A 1 194 ? 34.748 26.277 -99.435 1.00 38.22 194 LEU A N 1
ATOM 1543 C CA . LEU A 1 194 ? 33.332 25.998 -99.735 1.00 38.22 194 LEU A CA 1
ATOM 1544 C C . LEU A 1 194 ? 32.666 24.810 -99.015 1.00 38.22 194 LEU A C 1
ATOM 1546 O O . LEU A 1 194 ? 32.607 23.704 -99.535 1.00 38.22 194 LEU A O 1
ATOM 1550 N N . ALA A 1 195 ? 31.938 25.129 -97.944 1.00 41.97 195 ALA A N 1
ATOM 1551 C CA . ALA A 1 195 ? 30.530 24.749 -97.848 1.00 41.97 195 ALA A CA 1
ATOM 1552 C C . ALA A 1 195 ? 29.764 25.800 -97.026 1.00 41.97 195 ALA A C 1
ATOM 1554 O O . ALA A 1 195 ? 30.022 25.973 -95.843 1.00 41.97 195 ALA A O 1
ATOM 1555 N N . MET A 1 196 ? 28.867 26.502 -97.728 1.00 41.03 196 MET A N 1
ATOM 1556 C CA . MET A 1 196 ? 27.566 27.034 -97.286 1.00 41.03 196 MET A CA 1
ATOM 1557 C C . MET A 1 196 ? 27.515 27.856 -95.985 1.00 41.03 196 MET A C 1
ATOM 1559 O O . MET A 1 196 ? 27.655 27.338 -94.891 1.00 41.03 196 MET A O 1
ATOM 1563 N N . TYR A 1 197 ? 27.343 29.177 -96.039 1.00 35.44 197 TYR A N 1
ATOM 1564 C CA . TYR A 1 197 ? 26.104 29.872 -96.430 1.00 35.44 197 TYR A CA 1
ATOM 1565 C C . TYR A 1 197 ? 24.920 29.561 -95.494 1.00 35.44 197 TYR A C 1
ATOM 1567 O O . TYR A 1 197 ? 24.303 28.507 -95.596 1.00 35.44 197 TYR A O 1
ATOM 1575 N N . SER A 1 198 ? 24.551 30.593 -94.727 1.00 33.34 198 SER A N 1
ATOM 1576 C CA . SER A 1 198 ? 23.189 30.944 -94.296 1.00 33.34 198 SER A CA 1
ATOM 1577 C C . SER A 1 198 ? 22.726 30.567 -92.884 1.00 33.34 198 SER A C 1
ATOM 1579 O O . SER A 1 198 ? 22.799 29.420 -92.461 1.00 33.34 198 SER A O 1
ATOM 1581 N N . VAL A 1 199 ? 22.083 31.579 -92.281 1.00 43.88 199 VAL A N 1
ATOM 1582 C CA . VAL A 1 199 ? 21.253 31.622 -91.062 1.00 43.88 199 VAL A CA 1
ATOM 1583 C C . VAL A 1 199 ? 22.045 31.738 -89.753 1.00 43.88 199 VAL A C 1
ATOM 1585 O O . VAL A 1 199 ? 22.651 30.775 -89.312 1.00 43.88 199 VAL A O 1
ATOM 1588 N N . ARG A 1 200 ? 22.046 32.853 -89.021 1.00 45.19 200 ARG A N 1
ATOM 1589 C CA . ARG A 1 200 ? 21.532 34.224 -89.166 1.00 45.19 200 ARG A CA 1
ATOM 1590 C C . ARG A 1 200 ? 22.357 35.078 -88.200 1.00 45.19 200 ARG A C 1
ATOM 1592 O O . ARG A 1 200 ? 22.720 34.534 -87.135 1.00 45.19 200 ARG A O 1
#

Solvent-accessible surface area (backbone atoms only — not comparable to full-atom values): 11810 Å² total; per-residue (Å²): 117,69,71,61,53,55,51,51,51,51,51,51,53,52,50,51,53,48,52,53,50,49,52,54,52,53,53,51,50,50,54,51,49,54,54,45,47,26,72,49,59,73,46,83,76,52,71,68,57,52,51,50,38,68,73,66,55,62,49,63,75,68,50,59,72,24,53,81,81,37,66,64,66,66,48,51,53,48,49,52,55,49,45,56,51,44,52,52,50,53,51,51,52,51,54,49,50,54,52,52,50,54,51,50,59,51,47,62,66,46,63,80,58,74,89,83,91,84,63,67,73,58,60,62,54,48,68,57,50,57,59,56,50,51,54,50,52,54,54,48,50,55,54,49,60,67,58,43,59,60,56,52,51,53,52,52,52,52,51,51,50,52,52,52,51,52,50,51,51,50,54,52,49,52,58,56,50,61,67,61,70,81,72,78,80,81,90,83,84,88,88,83,83,88,81,81,87,85,88,132

Organism: Cocos nucifera (NCBI:txid13894)

pLDDT: mean 71.51, std 17.08, range [33.34, 92.94]

Sequence (200 aa):
MAMTLALKTKLKERMSQFQTLRQSIQDEYREVVERRVFTVTGIRPDEQMIDQLIETGKSEQIFENAIQGHGRGQIVDALAEIQERHDAVLELEKKLHDLQQMFLDMSVLVEARGDVLNDIEAQVTNSVDHVQNATKNLQEARKLQKNSRKYVCFAILILLVVIIIALFAVLKASKSIDVRTDGCQVMHCCGWKLAMYSVR

Foldseek 3Di:
DVVLVVVLVVLVVVLVVLVVVLVVLLVVLLVLLQVLLCVQQVDRDDPVRSVCCLVVVPCPVSNVVSVVPDPPVSSVVSSVVNSVSSVVSVVSVVVSVVSVVVSVVSVVVCVVPDDDDDCPVVVVVVVVVVVVVVVVVVVVVVVCVVPVVVVVVVVVVVVVVVVVVVVVVVVVVVVVVVVVVVPDDDDDDDDDDDDDDDDD

Radius of gyration: 46.94 Å; Cα contacts (8 Å, |Δi|>4): 65; chains: 1; bounding box: 79×48×136 Å